Protein AF-W6RW31-F1 (afdb_monomer)

Secondary structure (DSSP, 8-state):
--HHHHHHHHHHHHHHTT--HHHHHHHEEPPPHHHHHHHHTHHHHHHTT-SS--HHHHHGGGG----HHHHHHHHH-EE-SPPP-GGGEEEPPHHHHHHHHHHSTTHHHHGGGTEEEEEEETT--EEEEEEEEEETTEEEEEEE-GGGEEEETTTTEEEE--GGGT--SEE--HHHHHHTSPEEESSHHHHHHHHHTTTT-

Sequence (201 aa):
MDYIYAISKFKKMLKDKGLAEVEIEMALKRAKDIDIITLENLYESMAEMSIVYSEEELENIKKYSIPDEIIEFYKQYEPNDLPYLSGYIDLLSIKEIRYVNTTISPSAYLLRYGLLTIAMTGEGDVIMMDLNNINDGQPRILFGSCSWFNFNEMVREVSVSAFSLGLSNSYLSDNIINNKLPVMEESFYDFIIGLSEEKYQ

Organism: NCBI:txid1216932

Mean predicted aligned error: 4.39 Å

Structure (mmCIF, N/CA/C/O backbone):
data_AF-W6RW31-F1
#
_entry.id   AF-W6RW31-F1
#
loop_
_atom_site.group_PDB
_atom_site.id
_atom_site.type_symbol
_atom_site.label_atom_id
_atom_site.label_alt_id
_atom_site.label_comp_id
_atom_site.label_asym_id
_atom_site.label_entity_id
_atom_site.label_seq_id
_atom_site.pdbx_PDB_ins_code
_atom_site.Cartn_x
_atom_site.Cartn_y
_atom_site.Cartn_z
_atom_site.occupancy
_atom_site.B_iso_or_equiv
_atom_site.auth_seq_id
_atom_site.auth_comp_id
_atom_site.auth_asym_id
_atom_site.auth_atom_id
_atom_site.pdbx_PDB_model_num
ATOM 1 N N . MET A 1 1 ? -18.268 4.370 -2.762 1.00 59.94 1 MET A N 1
ATOM 2 C CA . MET A 1 1 ? -18.496 4.134 -1.316 1.00 59.94 1 MET A CA 1
ATOM 3 C C . MET A 1 1 ? -17.490 4.995 -0.570 1.00 59.94 1 MET A C 1
ATOM 5 O O . MET A 1 1 ? -16.395 5.123 -1.089 1.00 59.94 1 MET A O 1
ATOM 9 N N . ASP A 1 2 ? -17.856 5.645 0.537 1.00 73.88 2 ASP A N 1
ATOM 10 C CA . ASP A 1 2 ? -16.992 6.649 1.189 1.00 73.88 2 ASP A CA 1
ATOM 11 C C . ASP A 1 2 ? -16.235 6.058 2.398 1.00 73.88 2 ASP A C 1
ATOM 13 O O . ASP A 1 2 ? -16.791 5.234 3.137 1.00 73.88 2 ASP A O 1
ATOM 17 N N . TYR A 1 3 ? -14.986 6.483 2.619 1.00 78.88 3 TYR A N 1
ATOM 18 C CA . TYR A 1 3 ? -14.080 5.995 3.666 1.00 78.88 3 TYR A CA 1
ATOM 19 C C . TYR A 1 3 ? -14.669 6.115 5.075 1.00 78.88 3 TYR A C 1
ATOM 21 O O . TYR A 1 3 ? -14.357 5.310 5.954 1.00 78.88 3 TYR A O 1
ATOM 29 N N . ILE A 1 4 ? -15.561 7.087 5.292 1.00 85.81 4 ILE A N 1
ATOM 30 C CA . ILE A 1 4 ? -16.246 7.310 6.571 1.00 85.81 4 ILE A CA 1
ATOM 31 C C . ILE A 1 4 ? -16.986 6.042 7.018 1.00 85.81 4 ILE A C 1
ATOM 33 O O . ILE A 1 4 ? -16.952 5.673 8.195 1.00 85.81 4 ILE A O 1
ATOM 37 N N . TYR A 1 5 ? -17.632 5.343 6.080 1.00 87.38 5 TYR A N 1
ATOM 38 C CA . TYR A 1 5 ? -18.345 4.104 6.376 1.00 87.38 5 TYR A CA 1
ATOM 39 C C . TYR A 1 5 ? -17.385 2.964 6.730 1.00 87.38 5 TYR A C 1
ATOM 41 O O . TYR A 1 5 ? -17.589 2.283 7.739 1.00 87.38 5 TYR A O 1
ATOM 49 N N . ALA A 1 6 ? -16.327 2.788 5.931 1.00 84.19 6 ALA A N 1
ATOM 50 C CA . ALA A 1 6 ? -15.316 1.755 6.146 1.00 84.19 6 ALA A CA 1
ATOM 51 C C . ALA A 1 6 ? -14.665 1.900 7.530 1.00 84.19 6 ALA A C 1
ATOM 53 O O . ALA A 1 6 ? -14.614 0.950 8.311 1.00 84.19 6 ALA A O 1
ATOM 54 N N . ILE A 1 7 ? -14.288 3.125 7.895 1.00 88.31 7 ILE A N 1
ATOM 55 C CA . ILE A 1 7 ? -13.706 3.430 9.201 1.00 88.31 7 ILE A CA 1
ATOM 56 C C . ILE A 1 7 ? -14.692 3.235 10.347 1.00 88.31 7 ILE A C 1
ATOM 58 O O . ILE A 1 7 ? -14.310 2.724 11.399 1.00 88.31 7 ILE A O 1
ATOM 62 N N . SER A 1 8 ? -15.958 3.625 10.181 1.00 90.38 8 SER A N 1
ATOM 63 C CA . SER A 1 8 ? -16.969 3.412 11.221 1.00 90.38 8 SER A CA 1
ATOM 64 C C . SER A 1 8 ? -17.104 1.928 11.574 1.00 90.38 8 SER A C 1
ATOM 66 O O . SER A 1 8 ? -17.137 1.583 12.760 1.00 90.38 8 SER A O 1
ATOM 68 N N . LYS A 1 9 ? -17.110 1.043 10.568 1.00 89.50 9 LYS A N 1
ATOM 69 C CA . LYS A 1 9 ? -17.068 -0.408 10.791 1.00 89.50 9 LYS A CA 1
ATOM 70 C C . LYS A 1 9 ? -15.768 -0.850 11.448 1.00 89.50 9 LYS A C 1
ATOM 72 O O . LYS A 1 9 ? -15.809 -1.621 12.402 1.00 89.50 9 LYS A O 1
ATOM 77 N N . PHE A 1 10 ? -14.638 -0.337 10.976 1.00 87.88 10 PHE A N 1
ATOM 78 C CA . PHE A 1 10 ? -13.323 -0.709 11.480 1.00 87.88 10 PHE A CA 1
ATOM 79 C C . PHE A 1 10 ? -13.154 -0.374 12.972 1.00 87.88 10 PHE A C 1
ATOM 81 O O . PHE A 1 10 ? -12.807 -1.245 13.768 1.00 87.88 10 PHE A O 1
ATOM 88 N N . LYS A 1 11 ? -13.534 0.840 13.395 1.00 92.00 11 LYS A N 1
ATOM 89 C CA . LYS A 1 11 ? -13.559 1.240 14.814 1.00 92.00 11 LYS A CA 1
ATOM 90 C C . LYS A 1 11 ? -14.490 0.363 15.649 1.00 92.00 11 LYS A C 1
ATOM 92 O O . LYS A 1 11 ? -14.133 -0.034 16.756 1.00 92.00 11 LYS A O 1
ATOM 97 N N . LYS A 1 12 ? -15.674 0.032 15.121 1.00 92.00 12 LYS A N 1
ATOM 98 C CA . LYS A 1 12 ? -16.609 -0.871 15.801 1.00 92.00 12 LYS A CA 1
ATOM 99 C C . LYS A 1 12 ? -15.995 -2.259 16.009 1.00 92.00 12 LYS A C 1
ATOM 101 O O . LYS A 1 12 ? -16.064 -2.771 17.118 1.00 92.00 12 LYS A O 1
ATOM 106 N N . MET A 1 13 ? -15.354 -2.827 14.989 1.00 92.31 13 MET A N 1
ATOM 107 C CA . MET A 1 13 ? -14.679 -4.123 15.095 1.00 92.31 13 MET A CA 1
ATOM 108 C C . MET A 1 13 ? -13.571 -4.099 16.161 1.00 92.31 13 MET A C 1
ATOM 110 O O . MET A 1 1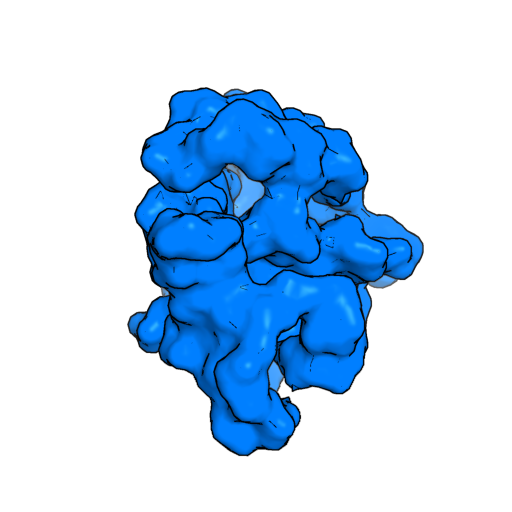3 ? -13.502 -5.011 16.981 1.00 92.31 13 MET A O 1
ATOM 114 N N . LEU A 1 14 ? -12.742 -3.050 16.221 1.00 92.12 14 LEU A N 1
ATOM 115 C CA . LEU A 1 14 ? -11.701 -2.935 17.255 1.00 92.12 14 LEU A CA 1
ATOM 116 C C . LEU A 1 14 ? -12.302 -2.891 18.668 1.00 92.12 14 LEU A C 1
ATOM 118 O O . LEU A 1 14 ? -11.802 -3.542 19.585 1.00 92.12 14 LEU A O 1
ATOM 122 N N . LYS A 1 15 ? -13.418 -2.176 18.829 1.00 93.31 15 LYS A N 1
ATOM 123 C CA . LYS A 1 15 ? -14.162 -2.120 20.090 1.00 93.31 15 LYS A CA 1
ATOM 124 C C . LYS A 1 15 ? -14.749 -3.476 20.478 1.00 93.31 15 LYS A C 1
ATOM 126 O O . LYS A 1 15 ? -14.653 -3.868 21.638 1.00 93.31 15 LYS A O 1
ATOM 131 N N . ASP A 1 16 ? -15.310 -4.205 19.517 1.00 91.94 16 ASP A N 1
ATOM 132 C CA . ASP A 1 16 ? -15.855 -5.551 19.727 1.00 91.94 16 ASP A CA 1
ATOM 133 C C . ASP A 1 16 ? -14.743 -6.560 20.100 1.00 91.94 16 ASP A C 1
ATOM 135 O O . ASP A 1 16 ? -14.996 -7.514 20.836 1.00 91.94 16 ASP A O 1
ATOM 139 N N . LYS A 1 17 ? -13.490 -6.303 19.686 1.00 88.56 17 LYS A N 1
ATOM 140 C CA . LYS A 1 17 ? -12.278 -7.032 20.116 1.00 88.56 17 LYS A CA 1
ATOM 141 C C . LYS A 1 17 ? -11.747 -6.630 21.497 1.00 88.56 17 LYS A C 1
ATOM 143 O O . LYS A 1 17 ? -10.785 -7.227 21.975 1.00 88.56 17 LYS A O 1
ATOM 148 N N . GLY A 1 18 ? -12.377 -5.659 22.156 1.00 91.75 18 GLY A N 1
ATOM 149 C CA . GLY A 1 18 ? -12.059 -5.259 23.525 1.00 91.75 18 GLY A CA 1
ATOM 150 C C . GLY A 1 18 ? -11.086 -4.089 23.658 1.00 91.75 18 GLY A C 1
ATOM 151 O O . GLY A 1 18 ? -10.686 -3.801 24.784 1.00 91.75 18 GLY A O 1
ATOM 152 N N . LEU A 1 19 ? -10.730 -3.400 22.566 1.00 92.81 19 LEU A N 1
ATOM 153 C CA . LEU A 1 19 ? -9.952 -2.162 22.662 1.00 92.81 19 LEU A CA 1
ATOM 154 C C . LEU A 1 19 ? -10.822 -1.041 23.245 1.00 92.81 19 LEU A C 1
ATOM 156 O O . LEU A 1 19 ? -11.984 -0.854 22.864 1.00 92.81 19 LEU A O 1
ATOM 160 N N . ALA A 1 20 ? -10.250 -0.267 24.161 1.00 93.88 20 ALA A N 1
ATOM 161 C CA . ALA A 1 20 ? -10.865 0.942 24.679 1.00 93.88 20 ALA A CA 1
ATOM 162 C C . ALA A 1 20 ? -10.893 2.043 23.607 1.00 93.88 20 ALA A C 1
ATOM 164 O O . ALA A 1 20 ? -10.032 2.108 22.734 1.00 93.88 20 ALA A O 1
ATOM 165 N N . GLU A 1 21 ? -11.849 2.970 23.709 1.00 92.81 21 GLU A N 1
ATOM 166 C CA . GLU A 1 21 ? -11.995 4.075 22.746 1.00 92.81 21 GLU A CA 1
ATOM 167 C C . GLU A 1 21 ? -10.692 4.875 22.577 1.00 92.81 21 GLU A C 1
ATOM 169 O O . GLU A 1 21 ? -10.297 5.181 21.458 1.00 92.81 21 GLU A O 1
ATOM 174 N N . VAL A 1 22 ? -9.973 5.131 23.678 1.00 92.31 22 VAL A N 1
ATOM 175 C CA . VAL A 1 22 ? -8.686 5.843 23.646 1.00 92.31 22 VAL A CA 1
ATOM 176 C C . VAL A 1 22 ? -7.604 5.071 22.886 1.00 92.31 22 VAL A C 1
ATOM 178 O O . VAL A 1 22 ? -6.803 5.676 22.184 1.00 92.31 22 VAL A O 1
ATOM 181 N N . GLU A 1 23 ? -7.590 3.739 22.977 1.00 93.06 23 GLU A N 1
ATOM 182 C CA . GLU A 1 23 ? -6.640 2.895 22.242 1.00 93.06 23 GLU A CA 1
ATOM 183 C C . GLU A 1 23 ? -6.966 2.915 20.747 1.00 93.06 23 GLU A C 1
ATOM 185 O O . GLU A 1 23 ? -6.067 3.035 19.921 1.00 93.06 23 GLU A O 1
ATOM 190 N N . ILE A 1 24 ? -8.255 2.892 20.394 1.00 92.75 24 ILE A N 1
ATOM 191 C CA . ILE A 1 24 ? -8.727 3.009 19.007 1.00 92.75 24 ILE A CA 1
ATOM 192 C C . ILE A 1 24 ? -8.361 4.376 18.417 1.00 92.75 24 ILE A C 1
ATOM 194 O O . ILE A 1 24 ? -7.896 4.451 17.282 1.00 92.75 24 ILE A O 1
ATOM 198 N N . GLU A 1 25 ? -8.552 5.464 19.166 1.00 90.88 25 GLU A N 1
ATOM 199 C CA . GLU A 1 25 ? -8.169 6.817 18.741 1.00 90.88 25 GLU A CA 1
ATOM 200 C C . GLU A 1 25 ? -6.653 6.973 18.581 1.00 90.88 25 GLU A C 1
ATOM 202 O O . GLU A 1 25 ? -6.198 7.665 17.671 1.00 90.88 25 GLU A O 1
ATOM 207 N N . MET A 1 26 ? -5.864 6.320 19.437 1.00 90.31 26 MET A N 1
ATOM 208 C CA . MET A 1 26 ? -4.406 6.293 19.310 1.00 90.31 26 MET A CA 1
ATOM 209 C C . MET A 1 26 ? -3.944 5.468 18.107 1.00 90.31 26 MET A C 1
ATOM 211 O O . MET A 1 26 ? -2.952 5.842 17.474 1.00 90.31 26 MET A O 1
ATOM 215 N N . ALA A 1 27 ? -4.660 4.386 17.794 1.00 91.38 27 ALA A N 1
ATOM 216 C CA . ALA A 1 27 ? -4.308 3.475 16.716 1.00 91.38 27 ALA A CA 1
ATOM 217 C C . ALA A 1 27 ? -4.784 3.920 15.325 1.00 91.38 27 ALA A C 1
ATOM 219 O O . ALA A 1 27 ? -4.255 3.458 14.318 1.00 91.38 27 ALA A O 1
ATOM 220 N N . LEU A 1 28 ? -5.765 4.826 15.269 1.00 92.88 28 LEU A N 1
ATOM 221 C CA . LEU A 1 28 ? -6.310 5.430 14.050 1.00 92.88 28 LEU A CA 1
ATOM 222 C C . LEU A 1 28 ? -6.362 6.947 14.212 1.00 92.88 28 LEU A C 1
ATOM 224 O O . LEU A 1 28 ? -7.434 7.538 14.401 1.00 92.88 28 LEU A O 1
ATOM 228 N N . LYS A 1 29 ? -5.187 7.570 14.172 1.00 92.88 29 LYS A N 1
ATOM 229 C CA . LYS A 1 29 ? -5.028 9.006 14.415 1.00 92.88 29 LYS A CA 1
ATOM 230 C C . LYS A 1 29 ? -4.877 9.776 13.110 1.00 92.88 29 LYS A C 1
ATOM 232 O O . LYS A 1 29 ? -4.563 9.225 12.062 1.00 92.88 29 LYS A O 1
ATOM 237 N N . ARG A 1 30 ? -5.045 11.091 13.196 1.00 94.50 30 ARG A N 1
ATOM 238 C CA . ARG A 1 30 ? -4.716 11.989 12.090 1.00 94.50 30 ARG A CA 1
ATOM 239 C C . ARG A 1 30 ? -3.216 11.914 11.786 1.00 94.50 30 ARG A C 1
ATOM 241 O O . ARG A 1 30 ? -2.408 12.031 12.715 1.00 94.50 30 ARG A O 1
ATOM 248 N N . ALA A 1 31 ? -2.862 11.794 10.510 1.00 95.62 31 ALA A N 1
ATOM 249 C CA . ALA A 1 31 ? -1.470 11.815 10.088 1.00 95.62 31 ALA A CA 1
ATOM 250 C C . ALA A 1 31 ? -0.806 13.166 10.347 1.00 95.62 31 ALA A C 1
ATOM 252 O O . ALA A 1 31 ? -1.452 14.220 10.384 1.00 95.62 31 ALA A O 1
ATOM 253 N N . LYS A 1 32 ? 0.520 13.143 10.487 1.00 95.19 32 LYS A N 1
ATOM 254 C CA . LYS A 1 32 ? 1.315 14.374 10.476 1.00 95.19 32 LYS A CA 1
ATOM 255 C C . LYS A 1 32 ? 1.455 14.861 9.039 1.00 95.19 32 LYS A C 1
ATOM 257 O O . LYS A 1 32 ? 1.752 14.071 8.151 1.00 95.19 32 LYS A O 1
ATOM 262 N N . ASP A 1 33 ? 1.356 16.172 8.834 1.00 93.25 33 ASP A N 1
ATOM 263 C CA . ASP A 1 33 ? 1.475 16.773 7.498 1.00 93.25 33 ASP A CA 1
ATOM 264 C C . ASP A 1 33 ? 2.796 16.388 6.800 1.00 93.25 33 ASP A C 1
ATOM 266 O O . ASP A 1 33 ? 2.818 16.131 5.602 1.00 93.25 33 ASP A O 1
ATOM 270 N N . ILE A 1 34 ? 3.892 16.269 7.563 1.00 91.50 34 ILE A N 1
ATOM 271 C CA . ILE A 1 34 ? 5.194 15.834 7.034 1.00 91.50 34 ILE A CA 1
ATOM 272 C C . ILE A 1 34 ? 5.190 14.385 6.535 1.00 91.50 34 ILE A C 1
ATOM 274 O O . ILE A 1 34 ? 5.897 14.067 5.586 1.00 91.50 34 ILE A O 1
ATOM 278 N N . ASP A 1 35 ? 4.403 13.511 7.164 1.00 93.69 35 ASP A N 1
ATOM 279 C CA . ASP A 1 35 ? 4.318 12.108 6.769 1.00 93.69 35 ASP A CA 1
ATOM 280 C C . ASP A 1 35 ? 3.472 11.995 5.490 1.00 93.69 35 ASP A C 1
ATOM 282 O O . ASP A 1 35 ? 3.869 11.300 4.559 1.00 93.69 35 ASP A O 1
ATOM 286 N N . ILE A 1 36 ? 2.393 12.780 5.377 1.00 96.06 36 ILE A N 1
ATOM 287 C CA . ILE A 1 36 ? 1.506 12.842 4.200 1.00 96.06 36 ILE A CA 1
ATOM 288 C C . ILE A 1 36 ? 2.223 13.211 2.901 1.00 96.06 36 ILE A C 1
ATOM 290 O O . ILE A 1 36 ? 1.874 12.665 1.852 1.00 96.06 36 ILE A O 1
ATOM 294 N N . ILE A 1 37 ? 3.269 14.039 2.964 1.00 93.88 37 ILE A N 1
ATOM 295 C CA . ILE A 1 37 ? 4.116 14.356 1.801 1.00 93.88 37 ILE A CA 1
ATOM 296 C C . ILE A 1 37 ? 4.658 13.079 1.136 1.00 93.88 37 ILE A C 1
ATOM 298 O O . ILE A 1 37 ? 4.827 13.053 -0.080 1.00 93.88 37 ILE A O 1
ATOM 302 N N . THR A 1 38 ? 4.849 11.995 1.898 1.00 92.44 38 THR A N 1
ATOM 303 C CA . THR A 1 38 ? 5.239 10.681 1.359 1.00 92.44 38 THR A CA 1
ATOM 304 C C . THR A 1 38 ? 4.263 10.176 0.302 1.00 92.44 38 THR A C 1
ATOM 306 O O . THR A 1 38 ? 4.680 9.627 -0.716 1.00 92.44 38 THR A O 1
ATOM 309 N N . LEU A 1 39 ? 2.964 10.340 0.553 1.00 93.94 39 LEU A N 1
ATOM 310 C CA . LEU A 1 39 ? 1.906 9.862 -0.330 1.00 93.94 39 LEU A CA 1
ATOM 311 C C . LEU A 1 39 ? 1.619 10.860 -1.459 1.00 93.94 39 LEU A C 1
ATOM 313 O O . LEU A 1 39 ? 1.376 10.445 -2.589 1.00 93.94 39 LEU A O 1
ATOM 317 N N . GLU A 1 40 ? 1.689 12.163 -1.165 1.00 94.81 40 GLU A N 1
ATOM 318 C CA . GLU A 1 40 ? 1.489 13.241 -2.147 1.00 94.81 40 GLU A CA 1
ATOM 319 C C . GLU A 1 40 ? 2.647 13.334 -3.155 1.00 94.81 40 GLU A C 1
ATOM 321 O O . GLU A 1 40 ? 2.432 13.658 -4.322 1.00 94.81 40 GLU A O 1
ATOM 326 N N . ASN A 1 41 ? 3.874 13.018 -2.730 1.00 92.31 41 ASN A N 1
ATOM 327 C CA . ASN A 1 41 ? 5.069 13.039 -3.566 1.00 92.31 41 ASN A CA 1
ATOM 328 C C . ASN A 1 41 ? 5.835 11.715 -3.483 1.00 92.31 41 ASN A C 1
ATOM 330 O O . ASN A 1 41 ? 6.939 11.619 -2.933 1.00 92.31 41 ASN A O 1
ATOM 334 N N . LEU A 1 42 ? 5.209 10.683 -4.050 1.00 89.62 42 LEU A N 1
ATOM 335 C CA . LEU A 1 42 ? 5.703 9.310 -4.039 1.00 89.62 42 LEU A CA 1
ATOM 336 C C . LEU A 1 42 ? 7.119 9.198 -4.621 1.00 89.62 42 LEU A C 1
ATOM 338 O O . LEU A 1 42 ? 7.976 8.561 -4.020 1.00 89.62 42 LEU A O 1
ATOM 342 N N . TYR A 1 43 ? 7.395 9.841 -5.760 1.00 90.19 43 TYR A N 1
ATOM 343 C CA . TYR A 1 43 ? 8.721 9.786 -6.382 1.00 90.19 43 TYR A CA 1
ATOM 344 C C . TYR A 1 43 ? 9.811 10.369 -5.474 1.00 90.19 43 TYR A C 1
ATOM 346 O O . TYR A 1 43 ? 10.777 9.668 -5.175 1.00 90.19 43 TYR A O 1
ATOM 354 N N . GLU A 1 44 ? 9.673 11.620 -5.020 1.00 87.56 44 GLU A N 1
ATOM 355 C CA . GLU A 1 44 ? 10.728 12.273 -4.230 1.00 87.56 44 GLU A CA 1
ATOM 356 C C . GLU A 1 44 ? 10.965 11.539 -2.910 1.00 87.56 44 GLU A C 1
ATOM 358 O O . GLU A 1 44 ? 12.108 11.279 -2.529 1.00 87.56 44 GLU A O 1
ATOM 363 N N . SER A 1 45 ? 9.883 11.125 -2.254 1.00 86.25 45 SER A N 1
ATOM 364 C CA . SER A 1 45 ? 9.938 10.475 -0.944 1.00 86.25 45 SER A CA 1
ATOM 365 C C . SER A 1 45 ? 10.614 9.105 -0.986 1.00 86.25 45 SER A C 1
ATOM 367 O O . SER A 1 45 ? 11.272 8.707 -0.016 1.00 86.25 45 SER A O 1
ATOM 369 N N . MET A 1 46 ? 10.471 8.397 -2.110 1.00 82.94 46 MET A N 1
ATOM 370 C CA . MET A 1 46 ? 11.071 7.083 -2.340 1.00 82.94 46 MET A CA 1
ATOM 371 C C . MET A 1 46 ? 12.501 7.206 -2.880 1.00 82.94 46 MET A C 1
ATOM 373 O O . MET A 1 46 ? 13.369 6.435 -2.473 1.00 82.94 46 MET A O 1
ATOM 377 N N . ALA A 1 47 ? 12.777 8.198 -3.732 1.00 81.38 47 ALA A N 1
ATOM 378 C CA . ALA A 1 47 ? 14.117 8.488 -4.241 1.00 81.38 47 ALA A CA 1
ATOM 379 C C . ALA A 1 47 ? 15.089 8.907 -3.127 1.00 81.38 47 ALA A C 1
ATOM 381 O O . ALA A 1 47 ? 16.241 8.485 -3.140 1.00 81.38 47 ALA A O 1
ATOM 382 N N . GLU A 1 48 ? 14.631 9.676 -2.132 1.00 78.62 48 GLU A N 1
ATOM 383 C CA . GLU A 1 48 ? 15.469 10.122 -1.007 1.00 78.62 48 GLU A CA 1
ATOM 384 C C . GLU A 1 48 ? 16.026 8.952 -0.172 1.00 78.62 48 GLU A C 1
ATOM 386 O O . GLU A 1 48 ? 17.115 9.052 0.391 1.00 78.62 48 GLU A O 1
ATOM 391 N N . MET A 1 49 ? 15.290 7.840 -0.081 1.00 71.94 49 MET A N 1
ATOM 392 C CA . MET A 1 49 ? 15.628 6.716 0.803 1.00 71.94 49 MET A CA 1
ATOM 393 C C . MET A 1 49 ? 15.987 5.421 0.081 1.00 71.94 49 MET A C 1
ATOM 395 O O . MET A 1 49 ? 16.438 4.476 0.733 1.00 71.94 49 MET A O 1
ATOM 399 N N . SER A 1 50 ? 15.794 5.337 -1.235 1.00 67.12 50 SER A N 1
ATOM 400 C CA . SER A 1 50 ? 16.114 4.108 -1.949 1.00 67.12 50 SER A CA 1
ATOM 401 C C . SER A 1 50 ? 17.622 3.938 -2.083 1.00 67.12 50 SER A C 1
ATOM 403 O O . SER A 1 50 ? 18.294 4.645 -2.828 1.00 67.12 50 SER A O 1
ATOM 405 N N . ILE A 1 51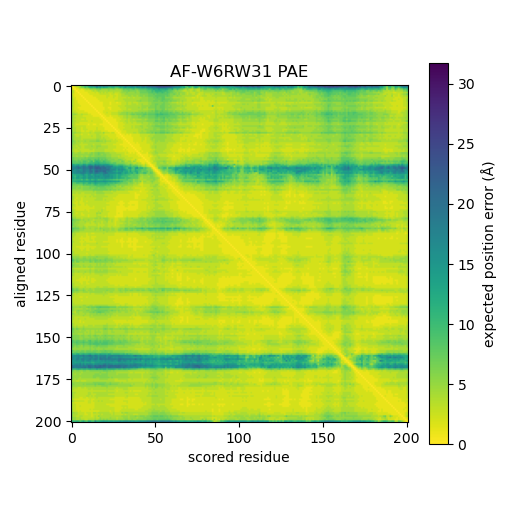 ? 18.145 2.927 -1.394 1.00 66.88 51 ILE A N 1
ATOM 406 C CA . ILE A 1 51 ? 19.489 2.381 -1.630 1.00 66.88 51 ILE A CA 1
ATOM 407 C C . ILE A 1 51 ? 19.500 1.356 -2.777 1.00 66.88 51 ILE A C 1
ATOM 409 O O . ILE A 1 51 ? 20.534 0.761 -3.075 1.00 66.88 51 ILE A O 1
ATOM 413 N N . VAL A 1 52 ? 18.332 1.098 -3.370 1.00 70.75 52 VAL A N 1
ATOM 414 C CA . VAL A 1 52 ? 18.054 -0.084 -4.188 1.00 70.75 52 VAL A CA 1
ATOM 415 C C . VAL A 1 52 ? 17.990 0.259 -5.678 1.00 70.75 52 VAL A C 1
ATOM 417 O O . VAL A 1 52 ? 18.482 -0.504 -6.515 1.00 70.75 52 VAL A O 1
ATOM 420 N N . TYR A 1 53 ? 17.417 1.414 -6.014 1.00 71.69 53 TYR A N 1
ATOM 421 C CA . TYR A 1 53 ? 17.153 1.810 -7.394 1.00 71.69 53 TYR A CA 1
ATOM 422 C C . TYR A 1 53 ? 18.319 2.578 -8.033 1.00 71.69 53 TYR A C 1
ATOM 424 O O . TYR A 1 53 ? 19.018 3.347 -7.375 1.00 71.69 53 TYR A O 1
ATOM 432 N N . SER A 1 54 ? 18.507 2.401 -9.342 1.00 74.69 54 SER A N 1
ATOM 433 C CA . SER A 1 54 ? 19.234 3.371 -10.168 1.00 74.69 54 SER A CA 1
ATOM 434 C C . SER A 1 54 ? 18.354 4.597 -10.453 1.00 74.69 54 SER A C 1
ATOM 436 O O . SER A 1 54 ? 17.131 4.526 -10.333 1.00 74.69 54 SER A O 1
ATOM 438 N N . GLU A 1 55 ? 18.949 5.717 -10.880 1.00 74.38 55 GLU A N 1
ATOM 439 C CA . GLU A 1 55 ? 18.178 6.908 -11.286 1.00 74.38 55 GLU A CA 1
ATOM 440 C C . GLU A 1 55 ? 17.136 6.578 -12.371 1.00 74.38 55 GLU A C 1
ATOM 442 O O . GLU A 1 55 ? 15.983 6.979 -12.264 1.00 74.38 55 GLU A O 1
ATOM 447 N N . GLU A 1 56 ? 17.505 5.771 -13.370 1.00 75.62 56 GLU A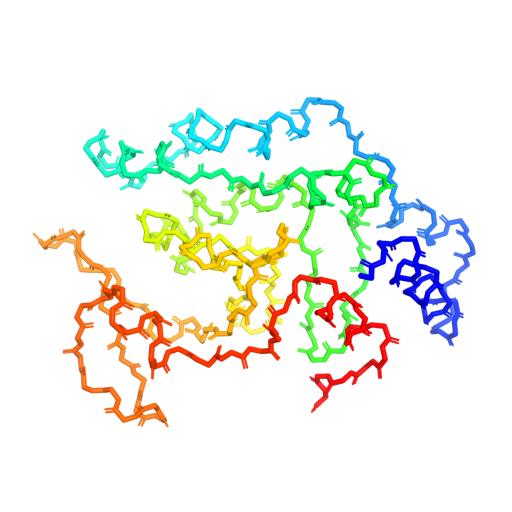 N 1
ATOM 448 C CA . GLU A 1 56 ? 16.598 5.340 -14.444 1.00 75.62 56 GLU A CA 1
ATOM 449 C C . GLU A 1 56 ? 15.415 4.504 -13.923 1.00 75.62 56 GLU A C 1
ATOM 451 O O . GLU A 1 56 ? 14.288 4.634 -14.398 1.00 75.62 56 GLU A O 1
ATOM 456 N N . GLU A 1 57 ? 15.637 3.664 -12.911 1.00 77.25 57 GLU A N 1
ATOM 457 C CA . GLU A 1 57 ? 14.566 2.878 -12.293 1.00 77.25 57 GLU A CA 1
ATOM 458 C C . GLU A 1 57 ? 13.629 3.742 -11.444 1.00 77.25 57 GLU A C 1
ATOM 460 O O . GLU A 1 57 ? 12.427 3.472 -11.407 1.00 77.25 57 GLU A O 1
ATOM 465 N N . LEU A 1 58 ? 14.157 4.792 -10.805 1.00 76.56 58 LEU A N 1
ATOM 466 C CA . LEU A 1 58 ? 13.368 5.775 -10.062 1.00 76.56 58 LEU A CA 1
ATOM 467 C C . LEU A 1 58 ? 12.479 6.611 -10.989 1.00 76.56 58 LEU A C 1
ATOM 469 O O . LEU A 1 58 ? 11.351 6.927 -10.617 1.00 76.56 58 LEU A O 1
ATOM 473 N N . GLU A 1 59 ? 12.931 6.940 -12.203 1.00 83.50 59 GLU A N 1
ATOM 474 C CA . GLU A 1 59 ? 12.127 7.695 -13.179 1.00 83.50 59 GLU A CA 1
ATOM 475 C C . GLU A 1 59 ? 10.794 7.000 -13.494 1.00 83.50 59 GLU A C 1
ATOM 477 O O . GLU A 1 59 ? 9.766 7.665 -13.637 1.00 83.50 59 GLU A O 1
ATOM 482 N N . ASN A 1 60 ? 10.765 5.662 -13.505 1.00 83.00 60 ASN A N 1
ATOM 483 C CA . ASN A 1 60 ? 9.529 4.902 -13.704 1.00 83.00 60 ASN A CA 1
ATOM 484 C C . ASN A 1 60 ? 8.489 5.134 -12.602 1.00 83.00 60 ASN A C 1
ATOM 486 O O . ASN A 1 60 ? 7.310 4.893 -12.845 1.00 83.00 60 ASN A O 1
ATOM 490 N N . ILE A 1 61 ? 8.890 5.603 -11.418 1.00 87.50 61 ILE A N 1
ATOM 491 C CA . ILE A 1 61 ? 7.976 5.887 -10.306 1.00 87.50 61 ILE A CA 1
ATOM 492 C C . ILE A 1 61 ? 7.200 7.187 -10.555 1.00 87.50 61 ILE A C 1
ATOM 494 O O . ILE A 1 61 ? 6.050 7.291 -10.139 1.00 87.50 61 ILE A O 1
ATOM 498 N N . LYS A 1 62 ? 7.767 8.153 -11.297 1.00 90.44 62 LYS A N 1
ATOM 499 C CA . LYS A 1 62 ? 7.138 9.468 -11.549 1.00 90.44 62 LYS A CA 1
ATOM 500 C C . LYS A 1 62 ? 5.783 9.394 -12.245 1.00 90.44 62 LYS A C 1
ATOM 502 O O . LYS A 1 62 ? 5.019 10.351 -12.185 1.00 90.44 62 LYS A O 1
ATOM 507 N N . LYS A 1 63 ? 5.500 8.293 -12.944 1.00 90.75 63 LYS A N 1
ATOM 508 C CA . LYS A 1 63 ? 4.223 8.096 -13.642 1.00 90.75 63 LYS A CA 1
ATOM 509 C C . LYS A 1 63 ? 3.093 7.639 -12.715 1.00 90.75 63 LYS A C 1
ATOM 511 O O . LYS A 1 63 ? 1.950 7.612 -13.158 1.00 90.75 63 LYS A O 1
ATOM 516 N N . TYR A 1 64 ? 3.400 7.261 -11.474 1.00 93.50 64 TYR A N 1
ATOM 517 C CA . TYR A 1 64 ? 2.406 6.814 -10.507 1.00 93.50 64 TYR A CA 1
ATOM 518 C C . TYR A 1 64 ? 2.099 7.914 -9.497 1.00 93.50 64 TYR A C 1
ATOM 520 O O . TYR A 1 64 ? 2.992 8.575 -8.969 1.00 93.50 64 TYR A O 1
ATOM 528 N N . SER A 1 65 ? 0.818 8.050 -9.185 1.00 94.31 65 SER A N 1
ATOM 529 C CA . SER A 1 65 ? 0.307 8.904 -8.122 1.00 94.31 65 SER A CA 1
ATOM 530 C C . SER A 1 65 ? -0.681 8.109 -7.283 1.00 94.31 65 SER A C 1
ATOM 532 O O . SER A 1 65 ? -1.412 7.266 -7.808 1.00 94.31 65 SER A O 1
ATOM 534 N N . ILE A 1 66 ? -0.715 8.382 -5.984 1.00 96.31 66 ILE A N 1
ATOM 535 C CA . ILE A 1 66 ? -1.725 7.806 -5.100 1.00 96.31 66 ILE A CA 1
ATOM 536 C C . ILE A 1 66 ? -3.016 8.623 -5.265 1.00 96.31 66 ILE A C 1
ATOM 538 O O . ILE A 1 66 ? -2.934 9.850 -5.257 1.00 96.31 66 ILE A O 1
ATOM 542 N N . PRO A 1 67 ? -4.189 7.987 -5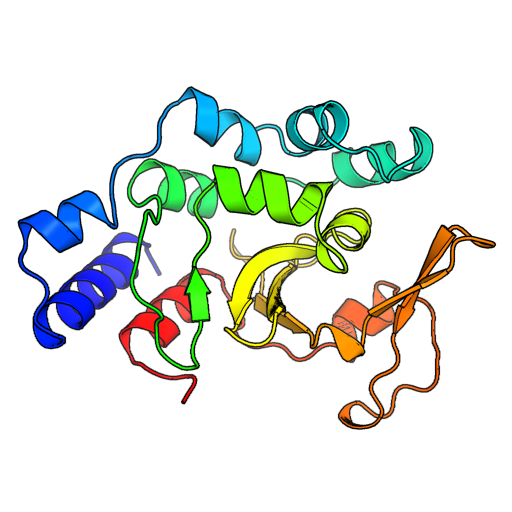.430 1.00 95.75 67 PRO A N 1
ATOM 543 C CA . PRO A 1 67 ? -5.464 8.700 -5.497 1.00 95.75 67 PRO A CA 1
ATOM 544 C C . PRO A 1 67 ? -5.747 9.564 -4.261 1.00 95.75 67 PRO A C 1
ATOM 546 O O . PRO A 1 67 ? -5.479 9.142 -3.130 1.00 95.75 67 PRO A O 1
ATOM 549 N N . ASP A 1 68 ? -6.342 10.740 -4.476 1.00 94.94 68 ASP A N 1
ATOM 550 C CA . ASP A 1 68 ? -6.661 11.716 -3.425 1.00 94.94 68 ASP A CA 1
ATOM 551 C C . ASP A 1 68 ? -7.522 11.098 -2.316 1.00 94.94 68 ASP A C 1
ATOM 553 O O . ASP A 1 68 ? -7.316 11.363 -1.135 1.00 94.94 68 ASP A O 1
ATOM 557 N N . GLU A 1 69 ? -8.444 10.205 -2.672 1.00 92.62 69 GLU A N 1
ATOM 558 C CA . GLU A 1 69 ? -9.331 9.503 -1.745 1.00 92.62 69 GLU A CA 1
ATOM 559 C C . GLU A 1 69 ? -8.572 8.614 -0.744 1.00 92.62 69 GLU A C 1
ATOM 561 O O . GLU A 1 69 ? -8.999 8.437 0.402 1.00 92.62 69 GLU A O 1
ATOM 566 N N . ILE A 1 70 ? -7.430 8.058 -1.156 1.00 95.00 70 ILE A N 1
ATOM 567 C CA . ILE A 1 70 ? -6.553 7.264 -0.286 1.00 95.00 70 ILE A CA 1
ATOM 568 C C . ILE A 1 70 ? -5.680 8.189 0.560 1.00 95.00 70 ILE A C 1
ATOM 570 O O . ILE A 1 70 ? -5.469 7.928 1.745 1.00 95.00 70 ILE A O 1
ATOM 574 N N . ILE A 1 71 ? -5.209 9.300 -0.011 1.00 96.00 71 ILE A N 1
ATOM 575 C CA . ILE A 1 71 ? -4.470 10.317 0.743 1.00 96.00 71 ILE A CA 1
ATOM 576 C C . ILE A 1 71 ? -5.356 10.877 1.864 1.00 96.00 71 ILE A C 1
ATOM 578 O O . ILE A 1 71 ? -4.917 10.947 3.009 1.00 96.00 71 ILE A O 1
ATOM 582 N N . GLU A 1 72 ? -6.617 11.210 1.583 1.00 94.25 72 GLU A N 1
ATOM 583 C CA . GLU A 1 72 ? -7.578 11.682 2.588 1.00 94.25 72 GLU A CA 1
ATOM 584 C C . GLU A 1 72 ? -7.894 10.618 3.645 1.00 94.25 72 GLU A C 1
ATOM 586 O O . GLU A 1 72 ? -8.005 10.949 4.830 1.00 94.25 72 GLU A O 1
ATOM 591 N N . PHE A 1 73 ? -7.951 9.337 3.264 1.00 94.44 73 PHE A N 1
ATOM 592 C CA . PHE A 1 73 ? -8.040 8.245 4.235 1.00 94.44 73 PHE A CA 1
ATOM 593 C C . PHE A 1 73 ? -6.870 8.296 5.226 1.00 94.44 73 PHE A C 1
ATOM 595 O O . PHE A 1 73 ? -7.100 8.384 6.432 1.00 94.44 73 PHE A O 1
ATOM 602 N N . TYR A 1 74 ? -5.627 8.306 4.736 1.00 95.94 74 TYR A N 1
ATOM 603 C CA . TYR A 1 74 ? -4.441 8.324 5.596 1.00 95.94 74 TYR A CA 1
ATOM 604 C C . TYR A 1 74 ? -4.302 9.637 6.375 1.00 95.94 74 TYR A C 1
ATOM 606 O O . TYR A 1 74 ? -3.877 9.611 7.527 1.00 95.94 74 TYR A O 1
ATOM 614 N N . LYS A 1 75 ? -4.731 10.779 5.818 1.00 95.94 75 LYS A N 1
ATOM 615 C CA . LYS A 1 75 ? -4.781 12.064 6.541 1.00 95.94 75 LYS A CA 1
ATOM 616 C C . LYS A 1 75 ? -5.591 11.948 7.820 1.00 95.94 75 LYS A C 1
ATOM 618 O O . LYS A 1 75 ? -5.170 12.484 8.841 1.00 95.94 75 LYS A O 1
ATOM 623 N N . GLN A 1 76 ? -6.737 11.276 7.775 1.00 93.44 76 GLN A N 1
ATOM 624 C CA . GLN A 1 76 ? -7.668 11.209 8.902 1.00 93.44 76 GLN A CA 1
ATOM 625 C C . GLN A 1 76 ? -7.470 9.970 9.787 1.00 93.44 76 GLN A C 1
ATOM 627 O O . GLN A 1 76 ? -7.759 10.037 10.983 1.00 93.44 76 GLN A O 1
ATOM 632 N N . TYR A 1 77 ? -6.992 8.865 9.213 1.00 93.06 77 TYR A N 1
ATOM 633 C CA . TYR A 1 77 ? -6.979 7.539 9.835 1.00 93.06 77 TYR A CA 1
ATOM 634 C C . TYR A 1 77 ? -5.669 6.800 9.576 1.00 93.06 77 TYR A C 1
ATOM 636 O O . TYR A 1 77 ? -5.669 5.666 9.102 1.00 93.06 77 TYR A O 1
ATOM 644 N N . GLU A 1 78 ? -4.549 7.441 9.898 1.00 95.06 78 GLU A N 1
ATOM 645 C CA . GLU A 1 78 ? -3.244 6.798 9.864 1.00 95.06 78 GLU A CA 1
ATOM 646 C C . GLU A 1 78 ? -3.207 5.641 10.881 1.00 95.06 78 GLU A C 1
ATOM 648 O O . GLU A 1 78 ? -3.372 5.881 12.087 1.00 95.06 78 GLU A O 1
ATOM 653 N N . PRO A 1 79 ? -2.981 4.399 10.411 1.00 94.06 79 PRO A N 1
ATOM 654 C CA . PRO A 1 79 ? -2.703 3.254 11.267 1.00 94.06 79 PRO A CA 1
ATOM 655 C C . PRO A 1 79 ? -1.459 3.517 12.110 1.00 94.06 79 PRO A C 1
ATOM 657 O O . PRO A 1 79 ? -0.449 3.989 11.594 1.00 94.06 79 PRO A O 1
ATOM 660 N N . ASN A 1 80 ? -1.504 3.217 13.403 1.00 91.00 80 ASN A N 1
ATOM 661 C CA . ASN A 1 80 ? -0.332 3.333 14.262 1.00 91.00 80 ASN A CA 1
ATOM 662 C C . ASN A 1 80 ? -0.415 2.336 15.414 1.00 91.00 80 ASN A C 1
ATOM 664 O O . ASN A 1 80 ? -1.276 2.482 16.272 1.00 91.00 80 ASN A O 1
ATOM 668 N N . ASP A 1 81 ? 0.499 1.369 15.474 1.00 84.81 81 ASP A N 1
ATOM 669 C CA . ASP A 1 81 ? 0.496 0.332 16.516 1.00 84.81 81 ASP A CA 1
ATOM 670 C C . ASP A 1 81 ? -0.848 -0.436 16.591 1.00 84.81 81 ASP A C 1
ATOM 672 O O . ASP A 1 81 ? -1.317 -0.800 17.674 1.00 84.81 81 ASP A O 1
ATOM 676 N N . LEU A 1 82 ? -1.507 -0.658 15.443 1.00 88.50 82 LEU A N 1
ATOM 677 C CA . LEU A 1 82 ? -2.712 -1.488 15.386 1.00 88.50 82 LEU A CA 1
ATOM 678 C C . LEU A 1 82 ? -2.355 -2.950 15.697 1.00 88.50 82 LEU A C 1
ATOM 680 O O . LEU A 1 82 ? -1.320 -3.444 15.251 1.00 88.50 82 LEU A O 1
ATOM 684 N N . PRO A 1 83 ? -3.215 -3.687 16.420 1.00 87.56 83 PRO A N 1
ATOM 685 C CA . PRO A 1 83 ? -3.061 -5.130 16.503 1.00 87.56 83 PRO A CA 1
ATOM 686 C C . PRO A 1 83 ? -3.280 -5.764 15.124 1.00 87.56 83 PRO A C 1
ATOM 688 O O . PRO A 1 83 ? -4.055 -5.247 14.314 1.00 8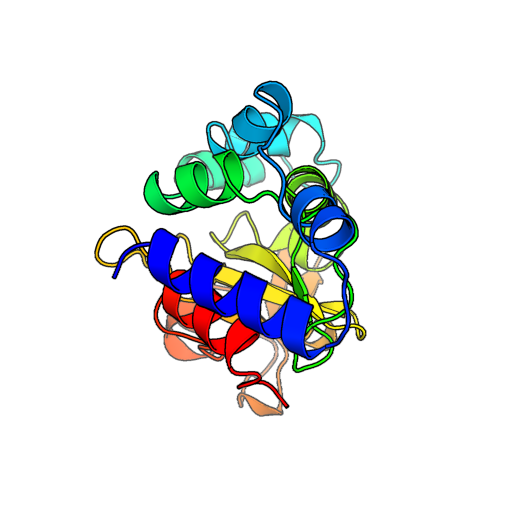7.56 83 PRO A O 1
ATOM 691 N N . TYR A 1 84 ? -2.673 -6.934 14.905 1.00 89.06 84 TYR A N 1
ATOM 692 C CA . TYR A 1 84 ? -2.940 -7.738 13.714 1.00 89.06 84 TYR A CA 1
ATOM 693 C C . TYR A 1 84 ? -4.444 -7.945 13.508 1.00 89.06 84 TYR A C 1
ATOM 695 O O . TYR A 1 84 ? -5.200 -8.291 14.424 1.00 89.06 84 TYR A O 1
ATOM 703 N N . LEU A 1 85 ? -4.861 -7.730 12.269 1.00 90.12 85 LEU A N 1
ATOM 704 C CA . LEU A 1 85 ? -6.237 -7.829 11.819 1.00 90.12 85 LEU A CA 1
ATOM 705 C C . LEU A 1 85 ? -6.517 -9.250 11.314 1.00 90.12 85 LEU A C 1
ATOM 707 O O . LEU A 1 85 ? -5.701 -10.163 11.468 1.00 90.12 85 LEU A O 1
ATOM 711 N N . SER A 1 86 ? -7.700 -9.458 10.732 1.00 85.62 86 SER A N 1
ATOM 712 C CA . SER A 1 86 ? -8.034 -10.742 10.104 1.00 85.62 86 SER A CA 1
ATOM 713 C C . SER A 1 86 ? -6.966 -11.157 9.084 1.00 85.62 86 SER A C 1
ATOM 715 O O . SER A 1 86 ? -6.407 -10.302 8.402 1.00 85.62 86 SER A O 1
ATOM 717 N N . GLY A 1 87 ? -6.644 -12.453 9.041 1.00 84.81 87 GLY A N 1
ATOM 718 C CA . GLY A 1 87 ? -5.564 -12.996 8.210 1.00 84.81 87 GLY A CA 1
ATOM 719 C C . GLY A 1 87 ? -4.147 -12.681 8.699 1.00 84.81 87 GLY A C 1
ATOM 720 O O . GLY A 1 87 ? -3.207 -12.768 7.915 1.00 84.81 87 GLY A O 1
ATOM 721 N N . TYR A 1 88 ? -3.980 -12.278 9.968 1.00 92.94 88 TYR A N 1
ATOM 722 C CA . TYR A 1 88 ? -2.707 -11.766 10.500 1.00 92.94 88 TYR A CA 1
ATOM 723 C C . TYR A 1 88 ? -2.160 -10.590 9.679 1.00 92.94 88 TYR A C 1
ATOM 725 O O . TYR A 1 88 ? -0.951 -10.463 9.486 1.00 92.94 88 TYR A O 1
ATOM 733 N N . ILE A 1 89 ? -3.063 -9.744 9.180 1.00 95.56 89 ILE A N 1
ATOM 734 C CA . ILE A 1 89 ? -2.713 -8.586 8.361 1.00 95.56 89 ILE A CA 1
ATOM 735 C C . ILE A 1 89 ? -2.337 -7.412 9.261 1.00 95.56 89 ILE A C 1
ATOM 737 O O . ILE A 1 89 ? -3.092 -7.033 10.156 1.00 95.56 89 ILE A O 1
ATOM 741 N N . ASP A 1 90 ? -1.182 -6.830 8.983 1.00 95.25 90 ASP A N 1
ATOM 742 C CA . ASP A 1 90 ? -0.689 -5.574 9.525 1.00 95.25 90 ASP A CA 1
ATOM 743 C C . ASP A 1 90 ? -0.905 -4.461 8.495 1.00 95.25 90 ASP A C 1
ATOM 745 O O . ASP A 1 90 ? -0.374 -4.518 7.382 1.00 95.25 90 ASP A O 1
ATOM 749 N N . LEU A 1 91 ? -1.741 -3.481 8.841 1.00 96.06 91 LEU A N 1
ATOM 750 C CA . LEU A 1 91 ? -2.026 -2.331 7.987 1.00 96.06 91 LEU A CA 1
ATOM 751 C C . LEU A 1 91 ? -1.013 -1.230 8.301 1.00 96.06 91 LEU A C 1
ATOM 753 O O . LEU A 1 91 ? -1.011 -0.689 9.405 1.00 96.06 91 LEU A O 1
ATOM 757 N N . LEU A 1 92 ? -0.188 -0.880 7.317 1.00 96.62 92 LEU A N 1
ATOM 758 C CA . LEU A 1 92 ? 0.991 -0.049 7.538 1.00 96.62 92 LEU A CA 1
ATOM 759 C C . LEU A 1 92 ? 0.629 1.428 7.745 1.00 96.62 92 LEU A C 1
ATOM 761 O O . LEU A 1 92 ? -0.205 1.989 7.024 1.00 96.62 92 LEU A O 1
ATOM 765 N N . SER A 1 93 ? 1.332 2.078 8.673 1.00 96.94 93 SER A N 1
ATOM 766 C CA . SER A 1 93 ? 1.426 3.540 8.766 1.00 96.94 93 SER A CA 1
ATOM 767 C C . SER A 1 93 ? 2.139 4.129 7.546 1.00 96.94 93 SER A C 1
ATOM 769 O O . SER A 1 93 ? 2.831 3.428 6.805 1.00 96.94 93 SER A O 1
ATOM 771 N N . ILE A 1 94 ? 2.063 5.447 7.343 1.00 96.88 94 ILE A N 1
ATOM 772 C CA . ILE A 1 94 ? 2.713 6.086 6.186 1.00 96.88 94 ILE A CA 1
ATOM 773 C C . ILE A 1 94 ? 4.235 5.914 6.241 1.00 96.88 94 ILE A C 1
ATOM 775 O O . ILE A 1 94 ? 4.896 5.684 5.225 1.00 96.88 94 ILE A O 1
ATOM 779 N N . LYS A 1 95 ? 4.803 5.984 7.447 1.00 94.44 95 LYS A N 1
ATOM 780 C CA . LYS A 1 95 ? 6.236 5.765 7.665 1.00 94.44 95 LYS A CA 1
ATOM 781 C C . LYS A 1 95 ? 6.657 4.348 7.322 1.00 94.44 95 LYS A C 1
ATOM 783 O O . LYS A 1 95 ? 7.716 4.160 6.728 1.00 94.44 95 LYS A O 1
ATOM 788 N N . GLU A 1 96 ? 5.841 3.369 7.687 1.00 95.50 96 GLU A N 1
ATOM 789 C CA . GLU A 1 96 ? 6.094 1.970 7.362 1.00 95.50 96 GLU A CA 1
ATOM 790 C C . GLU A 1 96 ? 5.921 1.712 5.869 1.00 95.50 96 GLU A C 1
ATOM 792 O O . GLU A 1 96 ? 6.779 1.056 5.289 1.00 95.50 96 GLU A O 1
ATOM 797 N N . ILE A 1 97 ? 4.916 2.304 5.212 1.00 96.12 97 ILE A N 1
ATOM 798 C CA . ILE A 1 97 ? 4.778 2.271 3.746 1.00 96.12 97 ILE A CA 1
ATOM 799 C C . ILE A 1 97 ? 6.061 2.779 3.096 1.00 96.12 97 ILE A C 1
ATOM 801 O O . ILE A 1 97 ? 6.616 2.104 2.228 1.00 96.12 97 ILE A O 1
ATOM 805 N N . ARG A 1 98 ? 6.571 3.936 3.530 1.00 94.00 98 ARG A N 1
ATOM 806 C CA . ARG A 1 98 ? 7.840 4.470 3.026 1.00 94.00 98 ARG A CA 1
ATOM 807 C C . ARG A 1 98 ? 8.974 3.471 3.233 1.00 94.00 98 ARG A C 1
ATOM 809 O O . ARG A 1 98 ? 9.629 3.083 2.276 1.00 94.00 98 ARG A O 1
ATOM 816 N N . TYR A 1 99 ? 9.172 3.025 4.469 1.00 93.50 99 TYR A N 1
ATOM 817 C CA . TYR A 1 99 ? 10.273 2.142 4.840 1.00 93.50 99 TYR A CA 1
ATOM 818 C C . TYR A 1 99 ? 10.254 0.808 4.080 1.00 93.50 99 TYR A C 1
ATOM 820 O O . TYR A 1 99 ? 11.273 0.402 3.513 1.00 93.50 99 TYR A O 1
ATOM 828 N N . VAL A 1 100 ? 9.097 0.145 4.033 1.00 94.06 100 VAL A N 1
ATOM 829 C CA . VAL A 1 100 ? 8.899 -1.150 3.373 1.00 94.06 100 VAL A CA 1
ATOM 830 C C . VAL A 1 100 ? 9.167 -1.032 1.875 1.00 94.06 100 VAL A C 1
ATOM 832 O O . VAL A 1 100 ? 9.932 -1.825 1.329 1.00 94.06 100 VAL A O 1
ATOM 835 N N . ASN A 1 101 ? 8.630 -0.003 1.216 1.00 93.94 101 ASN A N 1
ATOM 836 C CA . ASN A 1 101 ? 8.771 0.169 -0.232 1.00 93.94 101 ASN A CA 1
ATOM 837 C C . ASN A 1 101 ? 10.124 0.763 -0.676 1.00 93.94 101 ASN A C 1
ATOM 839 O O . ASN A 1 101 ? 10.373 0.835 -1.879 1.00 93.94 101 ASN A O 1
ATOM 843 N N . THR A 1 102 ? 11.017 1.145 0.246 1.00 90.88 102 THR A N 1
ATOM 844 C CA . THR A 1 102 ? 12.394 1.573 -0.087 1.00 90.88 102 THR A CA 1
ATOM 845 C C . THR A 1 102 ? 13.476 0.612 0.392 1.00 90.88 102 THR A C 1
ATOM 847 O O . THR A 1 102 ? 14.600 0.682 -0.103 1.00 90.88 102 THR A O 1
ATOM 850 N N . THR A 1 103 ? 13.171 -0.259 1.360 1.00 89.31 103 THR A N 1
ATOM 851 C CA . THR A 1 103 ? 14.201 -1.004 2.112 1.00 89.31 103 THR A CA 1
ATOM 852 C C . THR A 1 103 ? 13.955 -2.509 2.168 1.00 89.31 103 THR A C 1
ATOM 854 O O . THR A 1 103 ? 14.913 -3.277 2.242 1.00 89.31 103 THR A O 1
ATOM 857 N N . ILE A 1 104 ? 12.696 -2.953 2.161 1.00 90.88 104 ILE A N 1
ATOM 858 C CA . ILE A 1 104 ? 12.342 -4.341 2.467 1.00 90.88 104 ILE A CA 1
ATOM 859 C C . ILE A 1 104 ? 12.006 -5.108 1.191 1.00 90.88 104 ILE A C 1
ATOM 861 O O . ILE A 1 104 ? 11.159 -4.701 0.402 1.00 90.88 104 ILE A O 1
ATOM 865 N N . SER A 1 105 ? 12.664 -6.249 0.990 1.00 89.38 105 SER A N 1
ATOM 866 C CA . SER A 1 105 ? 12.326 -7.170 -0.096 1.00 89.38 105 SER A CA 1
ATOM 867 C C . SER A 1 105 ? 11.029 -7.934 0.231 1.00 89.38 105 SER A C 1
ATOM 869 O O . SER A 1 105 ? 10.891 -8.387 1.367 1.00 89.38 105 SER A O 1
ATOM 871 N N . PRO A 1 106 ? 10.105 -8.128 -0.731 1.00 91.81 106 PRO A N 1
ATOM 872 C CA . PRO A 1 106 ? 10.230 -7.749 -2.142 1.00 91.81 106 PRO A CA 1
ATOM 873 C C . PRO A 1 106 ? 9.764 -6.324 -2.468 1.00 91.81 106 PRO A C 1
ATOM 875 O O . PRO A 1 106 ? 10.116 -5.816 -3.531 1.00 91.81 106 PRO A O 1
ATOM 878 N N . SER A 1 107 ? 9.010 -5.669 -1.582 1.00 93.81 107 SER A N 1
ATOM 879 C CA . SER A 1 107 ? 8.362 -4.364 -1.799 1.00 93.81 107 SER A CA 1
ATOM 880 C C . SER A 1 107 ? 9.283 -3.283 -2.367 1.00 93.81 107 SER A C 1
ATOM 882 O O . SER A 1 107 ? 8.887 -2.556 -3.278 1.00 93.81 107 SER A O 1
ATOM 884 N N . ALA A 1 108 ? 10.536 -3.240 -1.914 1.00 90.69 108 ALA A N 1
ATOM 885 C CA . ALA A 1 108 ? 11.568 -2.317 -2.374 1.00 90.69 108 ALA A CA 1
ATOM 886 C C . ALA A 1 108 ? 11.903 -2.408 -3.870 1.00 90.69 108 ALA A C 1
ATOM 888 O O . ALA A 1 108 ? 12.596 -1.532 -4.371 1.00 90.69 108 ALA A O 1
ATOM 889 N N . TYR A 1 109 ? 11.431 -3.435 -4.583 1.00 90.50 109 TYR A N 1
ATOM 890 C CA . TYR A 1 109 ? 11.619 -3.607 -6.028 1.00 90.50 109 TYR A CA 1
ATOM 891 C C . TYR A 1 109 ? 10.312 -3.557 -6.826 1.00 90.50 109 TYR A C 1
ATOM 893 O O . TYR A 1 109 ? 10.346 -3.560 -8.060 1.00 90.50 109 TYR A O 1
ATOM 901 N N . LEU A 1 110 ? 9.163 -3.568 -6.148 1.00 93.88 110 LEU A N 1
ATOM 902 C CA . LEU A 1 110 ? 7.845 -3.694 -6.774 1.00 93.88 110 LEU A CA 1
ATOM 903 C C . LEU A 1 110 ? 7.265 -2.334 -7.177 1.00 93.88 110 LEU A C 1
ATOM 905 O O . LEU A 1 110 ? 6.547 -2.249 -8.175 1.00 93.88 110 LEU A O 1
ATOM 909 N N . LEU A 1 111 ? 7.654 -1.257 -6.490 1.00 91.94 111 LEU A N 1
ATOM 910 C CA . LEU A 1 111 ? 7.115 0.081 -6.735 1.00 91.94 111 LEU A CA 1
ATOM 911 C C . LEU A 1 111 ? 7.375 0.601 -8.155 1.00 91.94 111 LEU A C 1
ATOM 913 O O . LEU A 1 111 ? 6.500 1.223 -8.752 1.00 91.94 111 LEU A O 1
ATOM 917 N N . ARG A 1 112 ? 8.534 0.299 -8.752 1.00 89.94 112 ARG A N 1
ATOM 918 C CA . ARG A 1 112 ? 8.819 0.668 -10.157 1.00 89.94 112 ARG A CA 1
ATOM 919 C C . ARG A 1 112 ? 7.848 0.027 -11.164 1.00 89.94 112 ARG A C 1
ATOM 921 O O . ARG A 1 112 ? 7.675 0.541 -12.268 1.00 89.94 112 ARG A O 1
ATOM 928 N N . TYR A 1 113 ? 7.173 -1.053 -10.770 1.00 93.56 113 TYR A N 1
ATOM 929 C CA . TYR A 1 113 ? 6.108 -1.706 -11.535 1.00 93.56 113 TYR A CA 1
ATOM 930 C C . TYR A 1 113 ? 4.700 -1.226 -11.137 1.00 93.56 113 TYR A C 1
ATOM 932 O O . TYR A 1 113 ? 3.717 -1.840 -11.534 1.00 93.56 113 TYR A O 1
ATOM 940 N N . GLY A 1 114 ? 4.584 -0.154 -10.348 1.00 94.69 114 GLY A N 1
ATOM 941 C CA . GLY A 1 114 ? 3.299 0.421 -9.939 1.00 94.69 114 GLY A CA 1
ATOM 942 C C . GLY A 1 114 ? 2.622 -0.335 -8.803 1.00 94.69 114 GLY A C 1
ATOM 943 O O . GLY A 1 114 ? 1.437 -0.140 -8.569 1.00 94.69 114 GLY A O 1
ATOM 944 N N . LEU A 1 115 ? 3.354 -1.199 -8.099 1.00 96.94 115 LEU A N 1
ATOM 945 C CA . LEU A 1 115 ? 2.834 -1.967 -6.973 1.00 96.94 115 LEU A CA 1
ATOM 946 C C . LEU A 1 115 ? 3.337 -1.365 -5.662 1.00 96.94 115 LEU A C 1
ATOM 948 O O . LEU A 1 115 ? 4.514 -1.496 -5.325 1.00 96.94 115 LEU A O 1
ATOM 952 N N . LEU A 1 116 ? 2.447 -0.706 -4.923 1.00 97.19 116 LEU A N 1
ATOM 953 C CA . LEU A 1 116 ? 2.769 -0.071 -3.645 1.00 97.19 116 LEU A CA 1
ATOM 954 C C . LEU A 1 116 ? 2.265 -0.937 -2.489 1.00 97.19 116 LEU A C 1
ATOM 956 O O . LEU A 1 116 ? 1.063 -1.139 -2.350 1.00 97.19 116 LEU A O 1
ATOM 960 N N . THR A 1 117 ? 3.168 -1.432 -1.642 1.00 97.88 117 THR A N 1
ATOM 961 C CA . THR A 1 117 ? 2.795 -2.237 -0.466 1.00 97.88 117 THR A CA 1
ATOM 962 C C . THR A 1 117 ? 2.186 -1.344 0.611 1.00 97.88 117 THR A C 1
ATOM 964 O O . THR A 1 117 ? 2.830 -0.385 1.034 1.00 97.88 117 THR A O 1
ATOM 967 N N . ILE A 1 118 ? 0.969 -1.666 1.053 1.00 97.81 118 ILE A N 1
ATOM 968 C CA . ILE A 1 118 ? 0.217 -0.910 2.074 1.00 97.81 118 ILE A CA 1
ATOM 969 C C . ILE A 1 118 ? -0.137 -1.738 3.311 1.00 97.81 118 ILE A C 1
ATOM 971 O O . ILE A 1 118 ? -0.530 -1.191 4.337 1.00 97.81 118 ILE A O 1
ATOM 975 N N . ALA A 1 119 ? -0.014 -3.057 3.210 1.00 97.56 119 ALA A N 1
ATOM 976 C CA . ALA A 1 119 ? -0.225 -3.991 4.298 1.00 97.56 119 ALA A CA 1
ATOM 977 C C . ALA A 1 119 ? 0.671 -5.217 4.091 1.00 97.56 119 ALA A C 1
ATOM 979 O O . ALA A 1 119 ? 1.110 -5.502 2.971 1.00 97.56 119 ALA A O 1
ATOM 980 N N . MET A 1 120 ? 0.951 -5.939 5.168 1.00 97.12 120 MET A N 1
ATOM 981 C CA . MET A 1 120 ? 1.726 -7.179 5.137 1.00 97.12 120 MET A CA 1
ATOM 982 C C . MET A 1 120 ? 1.064 -8.237 6.013 1.00 97.12 120 MET A C 1
ATOM 984 O O . MET A 1 120 ? 0.352 -7.903 6.954 1.00 97.12 120 MET A O 1
ATOM 988 N N . THR A 1 121 ? 1.283 -9.516 5.727 1.00 95.69 121 THR A N 1
ATOM 989 C CA . THR A 1 121 ? 0.909 -10.583 6.667 1.00 95.69 121 THR A CA 1
ATOM 990 C C . THR A 1 121 ? 2.015 -10.796 7.700 1.00 95.69 121 THR A C 1
ATOM 992 O O . THR A 1 121 ? 3.169 -10.423 7.480 1.00 95.69 121 THR A O 1
ATOM 995 N N . GLY A 1 122 ? 1.700 -11.465 8.811 1.00 90.56 122 GLY A N 1
ATOM 996 C CA . GLY A 1 122 ? 2.700 -11.882 9.803 1.00 90.56 122 GLY A CA 1
ATOM 997 C C . GLY A 1 122 ? 3.817 -12.784 9.248 1.00 90.56 122 GLY A C 1
ATOM 998 O O . GLY A 1 122 ? 4.879 -12.878 9.858 1.00 90.56 122 GLY A O 1
ATOM 999 N N . GLU A 1 123 ? 3.611 -13.417 8.087 1.00 89.62 123 GLU A N 1
ATOM 1000 C CA . GLU A 1 123 ? 4.621 -14.228 7.386 1.00 89.62 123 GLU A CA 1
ATOM 1001 C C . GLU A 1 123 ? 5.484 -13.407 6.408 1.00 89.62 123 GLU A C 1
ATOM 1003 O O . GLU A 1 123 ? 6.433 -13.924 5.819 1.00 89.62 123 GLU A O 1
ATOM 1008 N N . GLY A 1 124 ? 5.189 -12.113 6.257 1.00 92.19 124 GLY A N 1
ATOM 1009 C CA . GLY A 1 124 ? 5.905 -11.198 5.374 1.00 92.19 124 GLY A CA 1
ATOM 1010 C C . GLY A 1 124 ? 5.372 -11.153 3.942 1.00 92.19 124 GLY A C 1
ATOM 1011 O O . GLY A 1 124 ? 6.009 -10.534 3.090 1.00 92.19 124 GLY A O 1
ATOM 1012 N N . ASP A 1 125 ? 4.227 -11.780 3.657 1.00 95.44 125 ASP A N 1
ATOM 1013 C CA . ASP A 1 125 ? 3.568 -11.625 2.360 1.00 95.44 125 ASP A CA 1
ATOM 1014 C C . ASP A 1 125 ? 3.058 -10.192 2.193 1.00 95.44 125 ASP A C 1
ATOM 1016 O O . ASP A 1 125 ? 2.689 -9.522 3.159 1.00 95.44 125 ASP A O 1
ATOM 1020 N N . VAL A 1 126 ? 3.049 -9.713 0.953 1.00 97.25 126 VAL A N 1
ATOM 1021 C CA . VAL A 1 126 ? 2.776 -8.316 0.624 1.00 97.25 126 VAL A CA 1
ATOM 1022 C C . VAL A 1 126 ? 1.351 -8.141 0.112 1.00 97.25 126 VAL A C 1
ATOM 1024 O O . VAL A 1 126 ? 0.872 -8.896 -0.739 1.00 97.25 126 VAL A O 1
ATOM 1027 N N . ILE A 1 127 ? 0.680 -7.105 0.606 1.00 98.19 127 ILE A N 1
ATOM 1028 C CA . ILE A 1 127 ? -0.624 -6.649 0.128 1.00 98.19 127 ILE A CA 1
ATOM 1029 C C . ILE A 1 127 ? -0.424 -5.266 -0.487 1.00 98.19 127 ILE A C 1
ATOM 1031 O O . ILE A 1 127 ? 0.051 -4.327 0.162 1.00 98.19 127 ILE A O 1
ATOM 1035 N N . MET A 1 128 ? -0.735 -5.159 -1.774 1.00 98.25 128 MET A N 1
ATOM 1036 C CA . MET A 1 128 ? -0.282 -4.062 -2.623 1.00 98.25 128 MET A CA 1
ATOM 1037 C C . MET A 1 128 ? -1.450 -3.368 -3.311 1.00 98.25 128 MET A C 1
ATOM 1039 O O . MET A 1 128 ? -2.356 -4.028 -3.814 1.00 98.25 128 MET A O 1
ATOM 1043 N N . MET A 1 129 ? -1.387 -2.043 -3.409 1.00 98.25 129 MET A N 1
ATOM 1044 C CA . MET A 1 129 ? -2.202 -1.283 -4.353 1.00 98.25 129 MET A CA 1
ATOM 1045 C C . MET A 1 129 ? -1.591 -1.384 -5.747 1.00 98.25 129 MET A C 1
ATOM 1047 O O . MET A 1 129 ? -0.391 -1.152 -5.916 1.00 98.25 129 MET A O 1
ATOM 1051 N N . ASP A 1 130 ? -2.421 -1.688 -6.741 1.00 97.75 130 ASP A N 1
ATOM 1052 C CA . ASP A 1 130 ? -2.032 -1.625 -8.147 1.00 97.75 130 ASP A CA 1
ATOM 1053 C C . ASP A 1 130 ? -2.303 -0.231 -8.724 1.00 97.75 130 ASP A C 1
ATOM 1055 O O . ASP A 1 130 ? -3.416 0.095 -9.137 1.00 97.75 130 ASP A O 1
ATOM 1059 N N . LEU A 1 131 ? -1.263 0.598 -8.773 1.00 96.75 131 LEU A N 1
ATOM 1060 C CA . LEU A 1 131 ? -1.318 1.961 -9.302 1.00 96.75 131 LEU A CA 1
ATOM 1061 C C . LEU A 1 131 ? -1.391 2.003 -10.838 1.00 96.75 131 LEU A C 1
ATOM 1063 O O . LEU A 1 131 ? -1.546 3.082 -11.407 1.00 96.75 131 LEU A O 1
ATOM 1067 N N . ASN A 1 132 ? -1.299 0.855 -11.523 1.00 94.56 132 ASN A N 1
ATOM 1068 C CA . ASN A 1 132 ? -1.515 0.773 -12.971 1.00 94.56 132 ASN A CA 1
ATOM 1069 C C . ASN A 1 132 ? -3.002 0.688 -13.337 1.00 94.56 132 ASN A C 1
ATOM 1071 O O . ASN A 1 132 ? -3.360 0.937 -14.488 1.00 94.56 132 ASN A O 1
ATOM 1075 N N . ASN A 1 133 ? -3.863 0.306 -12.388 1.00 90.88 133 ASN A N 1
ATOM 1076 C CA . ASN A 1 133 ? -5.279 0.056 -12.628 1.00 90.88 133 ASN A CA 1
ATOM 1077 C C . ASN A 1 133 ? -6.133 0.705 -11.533 1.00 90.88 133 ASN A C 1
ATOM 1079 O O . ASN A 1 133 ? -6.435 0.096 -10.506 1.00 90.88 133 ASN A O 1
ATOM 1083 N N . ILE A 1 134 ? -6.496 1.964 -11.779 1.00 93.88 134 ILE A N 1
ATOM 1084 C CA . ILE A 1 134 ? -7.313 2.786 -10.888 1.00 93.88 134 ILE A CA 1
ATOM 1085 C C . ILE A 1 134 ? -8.677 2.984 -11.545 1.00 93.88 134 ILE A C 1
ATOM 1087 O O . ILE A 1 134 ? -8.771 3.547 -12.638 1.00 93.88 134 ILE A O 1
ATOM 1091 N N . ASN A 1 135 ? -9.733 2.546 -10.865 1.00 92.88 135 ASN A N 1
ATOM 1092 C CA . ASN A 1 135 ? -11.113 2.719 -11.297 1.00 92.88 135 ASN A CA 1
ATOM 1093 C C . ASN A 1 135 ? -11.846 3.610 -10.290 1.00 92.88 135 ASN A C 1
ATOM 1095 O O . ASN A 1 135 ? -11.843 3.313 -9.100 1.00 92.88 135 ASN A O 1
ATOM 1099 N N . ASP A 1 136 ? -12.427 4.720 -10.753 1.00 91.25 136 ASP A N 1
ATOM 1100 C CA . ASP A 1 136 ? -13.134 5.695 -9.908 1.00 91.25 136 ASP A CA 1
ATOM 1101 C C . ASP A 1 136 ? -12.343 6.119 -8.648 1.00 91.25 136 ASP A C 1
ATOM 1103 O O . ASP A 1 136 ? -12.868 6.141 -7.535 1.00 91.25 136 ASP A O 1
ATOM 1107 N N . GLY A 1 137 ? -11.045 6.409 -8.813 1.00 92.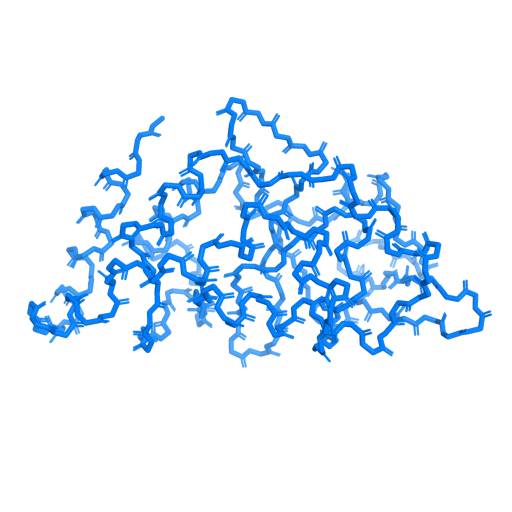00 137 GLY A N 1
ATOM 1108 C CA . GLY A 1 137 ? -10.160 6.812 -7.708 1.00 92.00 137 GLY A CA 1
ATOM 1109 C C . GLY A 1 137 ? -9.760 5.670 -6.764 1.00 92.00 137 GLY A C 1
ATOM 1110 O O . GLY A 1 137 ? -9.154 5.907 -5.723 1.00 92.00 137 GLY A O 1
ATOM 1111 N N . GLN A 1 138 ? -10.078 4.419 -7.102 1.00 94.31 138 GLN A N 1
ATOM 1112 C CA . GLN A 1 138 ? -9.770 3.249 -6.286 1.00 94.31 138 GLN A CA 1
ATOM 1113 C C . GLN A 1 138 ? -8.845 2.278 -7.034 1.00 94.31 138 GLN A C 1
ATOM 1115 O O . GLN A 1 138 ? -9.228 1.750 -8.080 1.00 94.31 138 GLN A O 1
ATOM 1120 N N . PRO A 1 139 ? -7.632 2.008 -6.523 1.00 96.94 139 PRO A N 1
ATOM 1121 C CA . PRO A 1 139 ? -6.806 0.926 -7.025 1.00 96.94 139 PRO A CA 1
ATOM 1122 C C . PRO A 1 139 ? -7.353 -0.402 -6.505 1.00 96.94 139 PRO A C 1
ATOM 1124 O O . PRO A 1 139 ? -7.800 -0.499 -5.356 1.00 96.94 139 PRO A O 1
ATOM 1127 N N . ARG A 1 140 ? -7.257 -1.444 -7.328 1.00 97.25 140 ARG A N 1
ATOM 1128 C CA . ARG A 1 140 ? -7.457 -2.813 -6.842 1.00 97.25 140 ARG A CA 1
ATOM 1129 C C . ARG A 1 140 ? -6.330 -3.216 -5.892 1.00 97.25 140 ARG A C 1
ATOM 1131 O O . ARG A 1 140 ? -5.199 -2.729 -5.999 1.00 97.25 140 ARG A O 1
ATOM 1138 N N . ILE A 1 141 ? -6.640 -4.139 -4.992 1.00 98.00 141 ILE A N 1
ATOM 1139 C CA . ILE A 1 141 ? -5.708 -4.672 -4.004 1.00 98.00 141 ILE A CA 1
ATOM 1140 C C . ILE A 1 141 ? -5.261 -6.061 -4.435 1.00 98.00 141 ILE A C 1
ATOM 1142 O O . ILE A 1 141 ? -6.078 -6.949 -4.681 1.00 98.00 141 ILE A O 1
ATOM 1146 N N . LEU A 1 142 ? -3.950 -6.246 -4.527 1.00 97.62 142 LEU A N 1
ATOM 1147 C CA . LEU A 1 142 ? -3.312 -7.494 -4.916 1.00 97.62 142 LEU A CA 1
ATOM 1148 C C . LEU A 1 142 ? -2.645 -8.151 -3.712 1.00 97.62 142 LEU A C 1
ATOM 1150 O O . LEU A 1 142 ? -2.083 -7.472 -2.852 1.00 97.62 142 LEU A O 1
ATOM 1154 N N . PHE A 1 143 ? -2.647 -9.478 -3.702 1.00 95.94 143 PHE A N 1
ATOM 1155 C CA . PHE A 1 143 ? -1.869 -10.279 -2.763 1.00 95.94 143 PHE A CA 1
ATOM 1156 C C . PHE A 1 143 ? -0.649 -10.874 -3.467 1.00 95.94 143 PHE A C 1
ATOM 1158 O O . PHE A 1 143 ? -0.739 -11.360 -4.598 1.00 95.94 143 PHE A O 1
ATOM 1165 N N . GLY A 1 144 ? 0.494 -10.873 -2.790 1.00 95.00 144 GLY A N 1
ATOM 1166 C CA . GLY A 1 144 ? 1.720 -11.469 -3.291 1.00 95.00 144 GLY A CA 1
ATOM 1167 C C . GLY A 1 144 ? 2.492 -12.165 -2.183 1.00 95.00 144 GLY A C 1
ATOM 1168 O O . GLY A 1 144 ? 2.919 -11.507 -1.239 1.00 95.00 144 GLY A O 1
ATOM 1169 N N . SER A 1 145 ? 2.745 -13.470 -2.313 1.00 93.62 145 SER A N 1
ATOM 1170 C CA . SER A 1 145 ? 3.640 -14.110 -1.349 1.00 93.62 145 SER A CA 1
ATOM 1171 C C . SER A 1 145 ? 5.061 -13.585 -1.509 1.00 93.62 145 SER A C 1
ATOM 1173 O O . SER A 1 145 ? 5.550 -13.446 -2.635 1.00 93.62 145 SER A O 1
ATOM 1175 N N . CYS A 1 146 ? 5.760 -13.355 -0.398 1.00 91.12 146 CYS A N 1
ATOM 1176 C CA . CYS A 1 146 ? 7.156 -12.916 -0.432 1.00 91.12 146 CYS A CA 1
ATOM 1177 C C . CYS A 1 146 ? 8.053 -13.908 -1.190 1.00 91.12 146 CYS A C 1
ATOM 1179 O O . CYS A 1 146 ? 8.997 -13.507 -1.866 1.00 91.12 146 CYS A O 1
ATOM 1181 N N . SER A 1 147 ? 7.697 -15.197 -1.156 1.00 91.81 147 SER A N 1
ATOM 1182 C CA . SER A 1 147 ? 8.395 -16.275 -1.859 1.00 91.81 147 SER A CA 1
ATOM 1183 C C . SER A 1 147 ? 8.273 -16.217 -3.384 1.00 91.81 147 SER A C 1
ATOM 1185 O O . SER A 1 147 ? 9.070 -16.848 -4.079 1.00 91.81 147 SER A O 1
ATOM 1187 N N . TRP A 1 148 ? 7.293 -15.480 -3.918 1.00 93.38 148 TRP A N 1
ATOM 1188 C CA . TRP A 1 148 ? 7.057 -15.412 -5.359 1.00 93.38 148 TRP A CA 1
ATOM 1189 C C . TRP A 1 148 ? 8.007 -14.463 -6.065 1.00 93.38 148 TRP A C 1
ATOM 1191 O O . TRP A 1 148 ? 8.242 -14.643 -7.253 1.00 93.38 148 TRP A O 1
ATOM 1201 N N . PHE A 1 149 ? 8.528 -13.451 -5.378 1.00 93.56 149 PHE A N 1
ATOM 1202 C CA . PHE A 1 149 ? 9.284 -12.377 -6.010 1.00 93.56 149 PHE A CA 1
ATOM 1203 C C . PHE A 1 149 ? 10.773 -12.539 -5.736 1.00 93.56 149 PHE A C 1
ATOM 1205 O O . PHE A 1 149 ? 11.215 -12.594 -4.591 1.00 93.56 149 PHE A O 1
ATOM 1212 N N . ASN A 1 150 ? 11.569 -12.568 -6.798 1.00 92.06 150 ASN A N 1
ATOM 1213 C CA . ASN A 1 150 ? 13.017 -12.646 -6.697 1.00 92.06 150 ASN A CA 1
ATOM 1214 C C . ASN A 1 150 ? 13.659 -11.577 -7.581 1.00 92.06 150 ASN A C 1
ATOM 1216 O O . ASN A 1 150 ? 13.478 -11.587 -8.801 1.00 92.06 150 ASN A O 1
ATOM 1220 N N . PHE A 1 151 ? 14.398 -10.655 -6.966 1.00 91.31 151 PHE A N 1
ATOM 1221 C CA . PHE A 1 151 ? 15.158 -9.647 -7.693 1.00 91.31 151 PHE A CA 1
ATOM 1222 C C . PHE A 1 151 ? 16.451 -10.248 -8.248 1.00 91.31 151 PHE A C 1
ATOM 1224 O O . PHE A 1 151 ? 17.316 -10.707 -7.504 1.00 91.31 151 PHE A O 1
ATOM 1231 N N . ASN A 1 152 ? 16.592 -10.218 -9.569 1.00 90.06 152 ASN A N 1
ATOM 1232 C CA . ASN A 1 152 ? 17.798 -10.642 -10.255 1.00 90.06 152 ASN A CA 1
ATOM 1233 C C . ASN A 1 152 ? 18.736 -9.445 -10.430 1.00 90.06 152 ASN A C 1
ATOM 1235 O O . ASN A 1 152 ? 18.515 -8.604 -11.300 1.00 90.06 152 ASN A O 1
ATOM 1239 N N . GLU A 1 153 ? 19.811 -9.402 -9.644 1.00 87.75 153 GLU A N 1
ATOM 1240 C CA . GLU A 1 153 ? 20.789 -8.307 -9.674 1.00 87.75 153 GLU A CA 1
ATOM 1241 C C . GLU A 1 153 ? 21.503 -8.147 -11.026 1.00 87.75 153 GLU A C 1
ATOM 1243 O O . GLU A 1 153 ? 21.883 -7.034 -11.382 1.00 87.75 153 GLU A O 1
ATOM 1248 N N . MET A 1 154 ? 21.672 -9.226 -11.804 1.00 88.69 154 MET A N 1
ATOM 1249 C CA . MET A 1 154 ? 22.429 -9.180 -13.065 1.00 88.69 154 MET A CA 1
ATOM 1250 C C . MET A 1 154 ? 21.684 -8.425 -14.16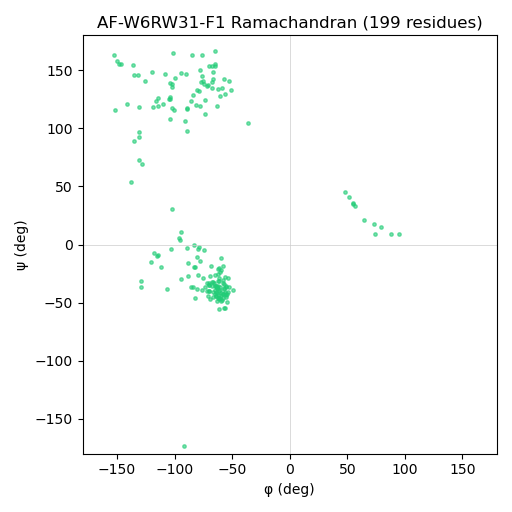3 1.00 88.69 154 MET A C 1
ATOM 1252 O O . MET A 1 154 ? 22.298 -7.691 -14.932 1.00 88.69 154 MET A O 1
ATOM 1256 N N . VAL A 1 155 ? 20.369 -8.628 -14.249 1.00 89.19 155 VAL A N 1
ATOM 1257 C CA . VAL A 1 155 ? 19.504 -7.951 -15.232 1.00 89.19 155 VAL A CA 1
ATOM 1258 C C . VAL A 1 155 ? 18.693 -6.816 -14.610 1.00 89.19 155 VAL A C 1
ATOM 1260 O O . VAL A 1 155 ? 17.991 -6.110 -15.319 1.00 89.19 155 VAL A O 1
ATOM 1263 N N . ARG A 1 156 ? 18.799 -6.638 -13.288 1.00 87.88 156 ARG A N 1
ATOM 1264 C CA . ARG A 1 156 ? 18.016 -5.703 -12.476 1.00 87.88 156 ARG A CA 1
ATOM 1265 C C . ARG A 1 156 ? 16.508 -5.838 -12.689 1.00 87.88 156 ARG A C 1
ATOM 1267 O O . ARG A 1 156 ? 15.785 -4.848 -12.688 1.00 87.88 156 ARG A O 1
ATOM 1274 N N . GLU A 1 157 ? 15.993 -7.059 -12.805 1.00 90.44 157 GLU A N 1
ATOM 1275 C CA . GLU A 1 157 ? 14.560 -7.338 -12.990 1.00 90.44 157 GLU A CA 1
ATOM 1276 C C . GLU A 1 157 ? 13.992 -8.193 -11.856 1.00 90.44 157 GLU A C 1
ATOM 1278 O O . GLU A 1 157 ? 14.688 -9.033 -11.288 1.00 90.44 157 GLU A O 1
ATOM 1283 N N . VAL A 1 158 ? 12.713 -7.992 -11.524 1.00 91.25 158 VAL A N 1
ATOM 1284 C CA . VAL A 1 158 ? 12.003 -8.876 -10.593 1.00 91.25 158 VAL A CA 1
ATOM 1285 C C . VAL A 1 158 ? 11.459 -10.043 -11.396 1.00 91.25 158 VAL A C 1
ATOM 1287 O O . VAL A 1 158 ? 10.713 -9.850 -12.348 1.00 91.25 158 VAL A O 1
ATOM 1290 N N . SER A 1 159 ? 11.823 -11.255 -11.012 1.00 91.75 159 SER A N 1
ATOM 1291 C CA . SER A 1 159 ? 11.193 -12.476 -11.495 1.00 91.75 159 SER A CA 1
ATOM 1292 C C . SER A 1 159 ? 10.091 -12.921 -10.541 1.00 91.75 159 SER A C 1
ATOM 1294 O O . SER A 1 159 ? 10.176 -12.701 -9.333 1.00 91.75 159 SER A O 1
ATOM 1296 N N . VAL A 1 160 ? 9.052 -13.530 -11.105 1.00 90.44 160 VAL A N 1
ATOM 1297 C CA . VAL A 1 160 ? 7.927 -14.114 -10.388 1.00 90.44 160 VAL A CA 1
ATOM 1298 C C . VAL A 1 160 ? 7.938 -15.623 -10.591 1.00 90.44 160 VAL A C 1
ATOM 1300 O O . VAL A 1 160 ? 7.950 -16.111 -11.727 1.00 90.44 160 VAL A O 1
ATOM 1303 N N . SER A 1 161 ? 7.912 -16.361 -9.487 1.00 86.69 161 SER A N 1
ATOM 1304 C CA . SER A 1 161 ? 7.831 -17.815 -9.450 1.00 86.69 161 SER A CA 1
ATOM 1305 C C . SER A 1 161 ? 6.735 -18.245 -8.477 1.00 86.69 161 SER A C 1
ATOM 1307 O O . SER A 1 161 ? 6.904 -18.333 -7.266 1.00 86.69 161 SER A O 1
ATOM 1309 N N . ALA A 1 162 ? 5.558 -18.522 -9.025 1.00 77.56 162 ALA A N 1
ATOM 1310 C CA . ALA A 1 162 ? 4.410 -18.940 -8.239 1.00 77.56 162 ALA A CA 1
ATOM 1311 C C . ALA A 1 162 ? 3.804 -20.182 -8.880 1.00 77.56 162 ALA A C 1
ATOM 1313 O O . ALA A 1 162 ? 2.972 -20.102 -9.787 1.00 77.56 162 ALA A O 1
ATOM 1314 N N . PHE A 1 163 ? 4.246 -21.349 -8.407 1.00 66.69 163 PHE A N 1
ATOM 1315 C CA . PHE A 1 163 ? 3.769 -22.637 -8.912 1.00 66.69 163 PHE A CA 1
ATOM 1316 C C . PHE A 1 163 ? 2.244 -22.763 -8.786 1.00 66.69 163 PHE A C 1
ATOM 1318 O O . PHE A 1 163 ? 1.582 -23.237 -9.706 1.00 66.69 163 PHE A O 1
ATOM 1325 N N . SER A 1 164 ? 1.681 -22.253 -7.686 1.00 64.44 164 SER A N 1
ATOM 1326 C CA . SER A 1 164 ? 0.234 -22.188 -7.443 1.00 64.44 164 SER A CA 1
ATOM 1327 C C . SER A 1 164 ? -0.525 -21.331 -8.462 1.00 64.44 164 SER A C 1
ATOM 1329 O O . SER A 1 164 ? -1.702 -21.579 -8.699 1.00 64.44 164 SER A O 1
ATOM 1331 N N . LEU A 1 165 ? 0.139 -20.365 -9.102 1.00 68.25 165 LEU A N 1
ATOM 1332 C CA . LEU A 1 165 ? -0.436 -19.497 -10.136 1.00 68.25 165 LEU A CA 1
ATOM 1333 C C . LEU A 1 165 ? -0.146 -20.003 -11.560 1.00 68.25 165 LEU A C 1
ATOM 1335 O O . LEU A 1 165 ? -0.442 -19.318 -12.541 1.00 68.25 165 LEU A O 1
ATOM 1339 N N . GLY A 1 166 ? 0.467 -21.186 -11.694 1.00 74.12 166 GLY A N 1
ATOM 1340 C CA . GLY A 1 166 ? 0.905 -21.730 -12.981 1.00 74.12 166 GLY A CA 1
ATOM 1341 C C . GLY A 1 166 ? 1.999 -20.894 -13.653 1.00 74.12 166 GLY A C 1
ATOM 1342 O O . GLY A 1 166 ? 2.159 -20.963 -14.872 1.00 74.12 166 GLY A O 1
ATOM 1343 N N . LEU A 1 167 ? 2.730 -20.082 -12.883 1.00 75.62 167 LEU A N 1
ATOM 1344 C C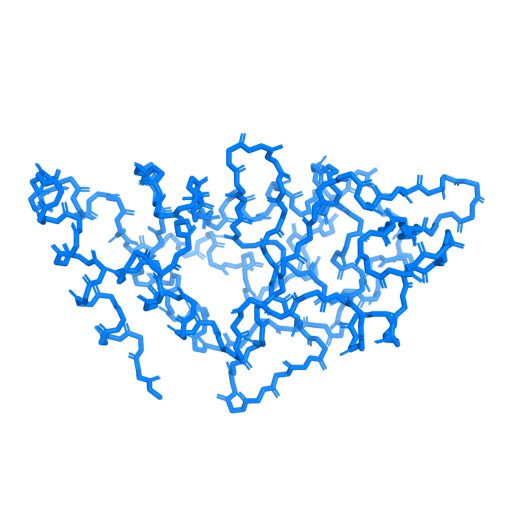A . LEU A 1 167 ? 3.835 -19.269 -13.376 1.00 75.62 167 LEU A CA 1
ATOM 1345 C C . LEU A 1 167 ? 5.141 -20.068 -13.306 1.00 75.62 167 LEU A C 1
ATOM 1347 O O . LEU A 1 167 ? 5.606 -20.429 -12.225 1.00 75.62 167 LEU A O 1
ATOM 1351 N N . SER A 1 168 ? 5.757 -20.309 -14.463 1.00 75.56 168 SER A N 1
ATOM 1352 C CA . SER A 1 168 ? 7.191 -20.609 -14.551 1.00 75.56 168 SER A CA 1
ATOM 1353 C C . SER A 1 168 ? 7.988 -19.311 -14.427 1.00 75.56 168 SER A C 1
ATOM 1355 O O . SER A 1 168 ? 7.479 -18.285 -14.875 1.00 75.56 168 SER A O 1
ATOM 1357 N N . ASN A 1 169 ? 9.217 -19.352 -13.888 1.00 79.12 169 ASN A N 1
ATOM 1358 C CA . ASN A 1 169 ? 10.109 -18.187 -13.735 1.00 79.12 169 ASN A CA 1
ATOM 1359 C C . ASN A 1 169 ? 9.983 -17.203 -14.909 1.00 79.12 169 ASN A C 1
ATOM 1361 O O . ASN A 1 169 ? 10.467 -17.474 -16.008 1.00 79.12 169 ASN A O 1
ATOM 1365 N N . SER A 1 170 ? 9.301 -16.086 -14.667 1.00 86.50 170 SER A N 1
ATOM 1366 C CA . SER A 1 170 ? 9.006 -15.051 -15.660 1.00 86.50 170 SER A CA 1
ATOM 1367 C C . SER A 1 170 ? 9.276 -13.692 -15.043 1.00 86.50 170 SER A C 1
ATOM 1369 O O . SER A 1 170 ? 9.044 -13.512 -13.852 1.00 86.50 170 SER A O 1
ATOM 1371 N N . TYR A 1 171 ? 9.740 -12.725 -15.824 1.00 91.12 171 TYR A N 1
ATOM 1372 C CA . TYR A 1 171 ? 9.929 -11.371 -15.312 1.00 91.12 171 TYR A CA 1
ATOM 1373 C C . TYR A 1 171 ? 8.591 -10.675 -15.089 1.00 91.12 171 TYR A C 1
ATOM 1375 O O . TYR A 1 171 ? 7.682 -10.780 -15.916 1.00 91.12 171 TYR A O 1
ATOM 1383 N N . LEU A 1 172 ? 8.471 -9.982 -13.959 1.00 92.94 172 LEU A N 1
ATOM 1384 C CA . LEU A 1 172 ? 7.310 -9.186 -13.604 1.00 92.94 172 LEU A CA 1
ATOM 1385 C C . LEU A 1 172 ? 7.055 -8.157 -14.709 1.00 92.94 172 LEU A C 1
ATOM 1387 O O . LEU A 1 172 ? 7.956 -7.454 -15.158 1.00 92.94 172 LEU A O 1
ATOM 1391 N N . SER A 1 173 ? 5.813 -8.115 -15.172 1.00 92.50 173 SER A N 1
ATOM 1392 C CA . SER A 1 173 ? 5.359 -7.275 -16.278 1.00 92.50 173 SER A CA 1
ATOM 1393 C C . SER A 1 173 ? 3.880 -6.967 -16.101 1.00 92.50 173 SER A C 1
ATOM 1395 O O . SER A 1 173 ? 3.181 -7.702 -15.396 1.00 92.50 173 SER A O 1
ATOM 1397 N N . ASP A 1 174 ? 3.378 -5.956 -16.808 1.00 91.00 174 ASP A N 1
ATOM 1398 C CA . ASP A 1 174 ? 1.964 -5.566 -16.781 1.00 91.00 174 ASP A CA 1
ATOM 1399 C C . ASP A 1 174 ? 1.034 -6.752 -17.061 1.00 91.00 174 ASP A C 1
ATOM 1401 O O . ASP A 1 174 ? -0.011 -6.888 -16.439 1.00 91.00 174 ASP A O 1
ATOM 1405 N N . ASN A 1 175 ? 1.418 -7.671 -17.952 1.00 91.38 175 ASN A N 1
ATOM 1406 C CA . ASN A 1 175 ? 0.617 -8.863 -18.233 1.00 91.38 175 ASN A CA 1
ATOM 1407 C C . ASN A 1 175 ? 0.511 -9.808 -17.022 1.00 91.38 175 ASN A C 1
ATOM 1409 O O . ASN A 1 175 ? -0.550 -10.381 -16.782 1.00 91.38 175 ASN A O 1
ATOM 1413 N N . ILE A 1 176 ? 1.593 -9.987 -16.260 1.00 92.00 176 ILE A N 1
ATOM 1414 C CA . ILE A 1 176 ? 1.574 -10.805 -15.038 1.00 92.00 176 ILE A CA 1
ATOM 1415 C C . ILE A 1 176 ? 0.785 -10.093 -13.941 1.00 92.00 176 ILE A C 1
ATOM 1417 O O . ILE A 1 176 ? -0.062 -10.715 -13.304 1.00 92.00 176 ILE A O 1
ATOM 1421 N N . ILE A 1 177 ? 1.004 -8.791 -13.766 1.00 94.00 177 ILE A N 1
ATOM 1422 C CA . ILE A 1 177 ? 0.278 -7.979 -12.784 1.00 94.00 177 ILE A CA 1
ATOM 1423 C C . ILE A 1 177 ? -1.225 -8.019 -13.069 1.00 94.00 177 ILE A C 1
ATOM 1425 O O . ILE A 1 177 ? -2.025 -8.302 -12.181 1.00 94.00 177 ILE A O 1
ATOM 1429 N N . ASN A 1 178 ? -1.620 -7.808 -14.323 1.00 90.44 178 ASN A N 1
ATOM 1430 C CA . ASN A 1 178 ? -3.023 -7.709 -14.714 1.00 90.44 178 ASN A CA 1
ATOM 1431 C C . ASN A 1 178 ? -3.753 -9.050 -14.719 1.00 90.44 178 ASN A C 1
ATOM 1433 O O . ASN A 1 178 ? -4.917 -9.091 -14.329 1.00 90.44 178 ASN A O 1
ATOM 1437 N N . ASN A 1 179 ? -3.085 -10.135 -15.121 1.00 88.94 179 ASN A N 1
ATOM 1438 C CA . ASN A 1 179 ? -3.768 -11.395 -15.429 1.00 88.94 179 ASN A CA 1
ATOM 1439 C C . ASN A 1 179 ? -3.371 -12.582 -14.544 1.00 88.94 179 ASN A C 1
ATOM 1441 O O . ASN A 1 179 ? -3.930 -13.667 -14.721 1.00 88.94 179 ASN A O 1
ATOM 1445 N N . LYS A 1 180 ? -2.358 -12.444 -13.680 1.00 90.81 180 LYS A N 1
ATOM 1446 C CA . LYS A 1 180 ? -1.775 -13.583 -12.950 1.00 90.81 180 LYS A CA 1
ATOM 1447 C C . LYS A 1 180 ? -1.658 -13.364 -11.451 1.00 90.81 180 LYS A C 1
ATOM 1449 O O . LYS A 1 180 ? -1.840 -14.333 -10.721 1.00 90.81 180 LYS A O 1
ATOM 1454 N N . LEU A 1 181 ? -1.356 -12.149 -10.993 1.00 93.25 181 LEU A N 1
ATOM 1455 C CA . LEU A 1 181 ? -1.340 -11.868 -9.558 1.00 93.25 181 LEU A CA 1
ATOM 1456 C C . LEU A 1 181 ? -2.767 -11.943 -8.981 1.00 93.25 181 LEU A C 1
ATOM 1458 O O . LEU A 1 181 ? -3.692 -11.410 -9.600 1.00 93.25 181 LEU A O 1
ATOM 1462 N N . PRO A 1 182 ? -2.969 -12.603 -7.825 1.00 95.00 182 PRO A N 1
ATOM 1463 C CA . PRO A 1 182 ? -4.273 -12.678 -7.181 1.00 95.00 182 PRO A CA 1
ATOM 1464 C C . PRO A 1 182 ? -4.805 -11.298 -6.808 1.00 95.00 182 PRO A C 1
ATOM 1466 O O . PRO A 1 182 ? -4.141 -10.534 -6.105 1.00 95.00 182 PRO A O 1
ATOM 1469 N N . VAL A 1 183 ? -6.032 -11.016 -7.243 1.00 96.31 183 VAL A N 1
ATOM 1470 C CA . VAL A 1 183 ? -6.806 -9.872 -6.761 1.00 96.31 183 VAL A CA 1
ATOM 1471 C C . VAL A 1 183 ? -7.436 -10.266 -5.432 1.00 96.31 183 VAL A C 1
ATOM 1473 O O . VAL A 1 183 ? -8.179 -11.244 -5.356 1.00 96.31 183 VAL A O 1
ATOM 1476 N N . MET A 1 184 ? -7.092 -9.525 -4.386 1.00 95.75 184 MET A N 1
ATOM 1477 C CA . MET A 1 184 ? -7.676 -9.667 -3.058 1.00 95.75 184 MET A CA 1
ATOM 1478 C C . MET A 1 184 ? -9.008 -8.921 -2.989 1.00 95.75 184 MET A C 1
ATOM 1480 O O . MET A 1 184 ? -9.997 -9.491 -2.544 1.00 95.75 184 MET A O 1
ATOM 1484 N N . GLU A 1 185 ? -9.039 -7.683 -3.493 1.00 96.62 185 GLU A N 1
ATOM 1485 C CA . GLU A 1 185 ? -10.247 -6.864 -3.632 1.00 96.62 185 GLU A CA 1
ATOM 1486 C C . GLU A 1 185 ? -10.152 -5.945 -4.852 1.00 96.62 185 GLU A C 1
ATOM 1488 O O . GLU A 1 185 ? -9.063 -5.553 -5.270 1.00 96.62 185 GLU A O 1
ATOM 1493 N N . GLU A 1 186 ? -11.302 -5.547 -5.392 1.00 95.75 186 GLU A N 1
ATOM 1494 C CA . GLU A 1 186 ? -11.384 -4.651 -6.554 1.00 95.75 186 GLU A CA 1
ATOM 1495 C C . GLU A 1 186 ? -11.146 -3.174 -6.197 1.00 95.75 186 GLU A C 1
ATOM 1497 O O . GLU A 1 186 ? -10.913 -2.356 -7.085 1.00 95.75 186 GLU A O 1
ATOM 1502 N N . SER A 1 187 ? -11.181 -2.817 -4.909 1.00 95.75 187 SER A N 1
ATOM 1503 C CA . SER A 1 187 ? -10.942 -1.452 -4.439 1.00 95.75 187 SER A CA 1
ATOM 1504 C C . SER A 1 187 ? -10.256 -1.411 -3.073 1.00 95.75 187 SER A C 1
ATOM 1506 O O . SER A 1 187 ? -10.398 -2.321 -2.251 1.00 95.75 187 SER A O 1
ATOM 1508 N N . PHE A 1 188 ? -9.548 -0.313 -2.797 1.00 95.56 188 PHE A N 1
ATOM 1509 C CA . PHE A 1 188 ? -8.959 -0.047 -1.484 1.00 95.56 188 PHE A CA 1
ATOM 1510 C C . PHE A 1 188 ? -10.017 -0.023 -0.371 1.00 95.56 188 PHE A C 1
ATOM 1512 O O . PHE A 1 188 ? -9.814 -0.609 0.691 1.00 95.56 188 PHE A O 1
ATOM 1519 N N . TYR A 1 189 ? -11.175 0.599 -0.596 1.00 93.38 189 TYR A N 1
ATOM 1520 C CA . TYR A 1 189 ? -12.220 0.639 0.430 1.00 93.38 189 TYR A CA 1
ATOM 1521 C C . TYR A 1 189 ? -12.890 -0.708 0.688 1.00 93.38 189 TYR A C 1
ATOM 1523 O O . TYR A 1 189 ? -13.185 -1.000 1.850 1.00 93.38 189 TYR A O 1
ATOM 1531 N N . ASP A 1 190 ? -13.076 -1.548 -0.333 1.00 94.38 190 ASP A N 1
ATOM 1532 C CA . ASP A 1 190 ? -13.540 -2.923 -0.118 1.00 94.38 190 ASP A CA 1
ATOM 1533 C C . ASP A 1 190 ? -12.528 -3.703 0.725 1.00 94.38 190 ASP A C 1
ATOM 1535 O O . ASP A 1 190 ? -12.924 -4.449 1.620 1.00 94.38 190 ASP A O 1
ATOM 1539 N N . PHE A 1 191 ? -11.229 -3.446 0.541 1.00 95.31 191 PHE A N 1
ATOM 1540 C CA . PHE A 1 191 ? -10.189 -4.034 1.380 1.00 95.31 191 PHE A CA 1
ATOM 1541 C C . PHE A 1 191 ? -10.286 -3.615 2.845 1.00 95.31 191 PHE A C 1
ATOM 1543 O O . PHE A 1 191 ? -10.317 -4.488 3.718 1.00 95.31 191 PHE A O 1
ATOM 1550 N N . ILE A 1 192 ? -10.426 -2.316 3.128 1.00 93.75 192 ILE A N 1
ATOM 1551 C CA . ILE A 1 192 ? -10.618 -1.816 4.500 1.00 93.75 192 ILE A CA 1
ATOM 1552 C C . ILE A 1 192 ? -11.895 -2.390 5.134 1.00 93.75 192 ILE A C 1
ATOM 1554 O O . ILE A 1 192 ? -11.898 -2.761 6.311 1.00 93.75 192 ILE A O 1
ATOM 1558 N N . ILE A 1 193 ? -12.982 -2.513 4.370 1.00 92.44 193 ILE A N 1
ATOM 1559 C CA . ILE A 1 193 ? -14.221 -3.132 4.857 1.00 92.44 193 ILE A CA 1
ATOM 1560 C C . ILE A 1 193 ? -14.008 -4.617 5.135 1.00 92.44 193 ILE A C 1
ATOM 1562 O O . ILE A 1 193 ? -14.391 -5.078 6.209 1.00 92.44 193 ILE A O 1
ATOM 1566 N N . GLY A 1 194 ? -13.346 -5.346 4.239 1.00 93.88 194 GLY A N 1
ATOM 1567 C CA . GLY A 1 194 ? -13.010 -6.753 4.433 1.00 93.88 194 GLY A CA 1
ATOM 1568 C C . GLY A 1 194 ? -12.182 -6.986 5.699 1.00 93.88 194 GLY A C 1
ATOM 1569 O O . GLY A 1 194 ? -12.453 -7.935 6.433 1.00 93.88 194 GLY A O 1
ATOM 1570 N N . LEU A 1 195 ? -11.253 -6.077 6.031 1.00 91.75 195 LEU A N 1
ATOM 1571 C CA . LEU A 1 195 ? -10.521 -6.117 7.304 1.00 91.75 195 LEU A CA 1
ATOM 1572 C C . LEU A 1 195 ? -11.471 -5.970 8.503 1.00 91.75 195 LEU A C 1
ATOM 1574 O O . LEU A 1 195 ? -11.344 -6.711 9.476 1.00 91.75 195 LEU A O 1
ATOM 1578 N N . SER A 1 196 ? -12.439 -5.050 8.424 1.00 88.31 196 SER A N 1
ATOM 1579 C CA . SER A 1 196 ? -13.436 -4.819 9.483 1.00 88.31 196 SER A CA 1
ATOM 1580 C C . SER A 1 196 ? -14.447 -5.958 9.659 1.00 88.31 196 SER A C 1
ATOM 1582 O O . SER A 1 196 ? -14.991 -6.136 10.746 1.00 88.31 196 SER A O 1
ATOM 1584 N N . GLU A 1 197 ? -14.709 -6.716 8.594 1.00 90.44 197 GLU A N 1
ATOM 1585 C CA . GLU A 1 197 ? -15.652 -7.843 8.559 1.00 90.44 197 GLU A CA 1
ATOM 1586 C C . GLU A 1 197 ? -14.967 -9.194 8.785 1.00 90.44 197 GLU A C 1
ATOM 1588 O O . GLU A 1 197 ? -15.604 -10.240 8.711 1.00 90.44 197 GLU A O 1
ATOM 1593 N N . GLU A 1 198 ? -13.664 -9.167 9.058 1.00 87.50 198 GLU A N 1
ATOM 1594 C CA . GLU A 1 198 ? -12.814 -10.336 9.222 1.00 87.50 198 GLU A CA 1
ATOM 1595 C C . GLU A 1 198 ? -12.796 -11.302 8.025 1.00 87.50 198 GLU A C 1
ATOM 1597 O O . GLU A 1 198 ? -12.595 -12.499 8.202 1.00 87.50 198 GLU A O 1
ATOM 1602 N N . LYS A 1 199 ? -12.917 -10.788 6.797 1.00 92.06 199 LYS A N 1
ATOM 1603 C CA . LYS A 1 199 ? -13.050 -11.578 5.559 1.00 92.06 199 LYS A CA 1
ATOM 1604 C C . LYS A 1 199 ? -11.867 -12.514 5.244 1.00 92.06 199 LYS A C 1
ATOM 1606 O O . LYS A 1 199 ? -12.059 -13.483 4.517 1.00 92.06 199 LYS A O 1
ATOM 1611 N N . TYR A 1 200 ? -10.667 -12.237 5.755 1.00 87.81 200 TYR A N 1
ATOM 1612 C CA . TYR A 1 200 ? -9.411 -12.870 5.315 1.00 87.81 200 TYR A CA 1
ATOM 1613 C C . TYR A 1 200 ? -8.883 -13.972 6.251 1.00 87.81 200 TYR A C 1
ATOM 1615 O O . TYR A 1 200 ? -7.670 -14.136 6.373 1.00 87.81 200 TYR A O 1
ATOM 1623 N N . GLN A 1 201 ? -9.778 -14.689 6.938 1.00 71.62 201 GLN A N 1
ATOM 1624 C CA . GLN A 1 201 ? -9.427 -15.819 7.815 1.00 71.62 201 GLN A CA 1
ATOM 1625 C C . GLN A 1 201 ? -9.060 -17.091 7.045 1.00 71.62 201 GLN A C 1
ATOM 1627 O O . GLN A 1 201 ? -9.687 -17.358 5.994 1.00 71.62 201 GLN A O 1
#

Radius of gyration: 16.53 Å; Cα contacts (8 Å, |Δi|>4): 359; chains: 1; bounding box: 41×39×43 Å

Solvent-accessible surface area (backbone atoms only — not comparable to full-atom values): 10749 Å² total; per-residue (Å²): 138,61,67,70,59,32,48,54,45,32,56,49,40,46,41,76,74,67,48,51,71,69,56,50,48,60,21,39,26,63,47,54,74,79,52,49,46,42,54,78,36,45,40,65,54,39,60,78,61,36,86,71,63,53,74,75,53,46,57,52,27,65,80,48,73,66,40,66,67,55,52,54,44,38,46,55,45,23,35,40,91,61,74,68,41,43,53,45,30,41,66,47,24,64,67,49,29,54,48,38,40,25,69,34,85,51,37,37,68,33,38,56,75,34,32,43,46,50,30,31,32,81,88,57,27,39,30,23,38,31,59,83,51,64,56,95,65,24,30,25,26,32,49,43,59,46,84,26,51,43,78,38,79,91,78,70,43,46,30,35,43,34,72,95,66,73,37,64,84,38,69,70,42,71,66,44,59,74,75,54,51,50,72,74,29,78,23,52,62,57,42,49,35,33,50,37,69,44,66,53,109

Foldseek 3Di:
DAVVVLVVLQLVLVVVVPDDPVRQCVQFDADDPVLLCCQAPVLVLLVVQAPPDDPVLSVLLVVFHQFPRVSVSLRGTFGDPDQQFQQQKDFHGSVRQSCCCRPNPPNVLCSSVQWGFGMAHPQGWTWTFRRVDADPSFGFIFTGGSVQWDQDPVVRFIWGDDVVQVDDTDTDDPCCVVPGTDGPGRGPSVVSNCRSVSVRD

pLDDT: mean 90.18, std 7.27, range [59.94, 98.25]

Nearest PDB structures (foldseek):
  2prv-assembly1_B  TM=5.588E-01  e=1.491E-03  Bacillus subtilis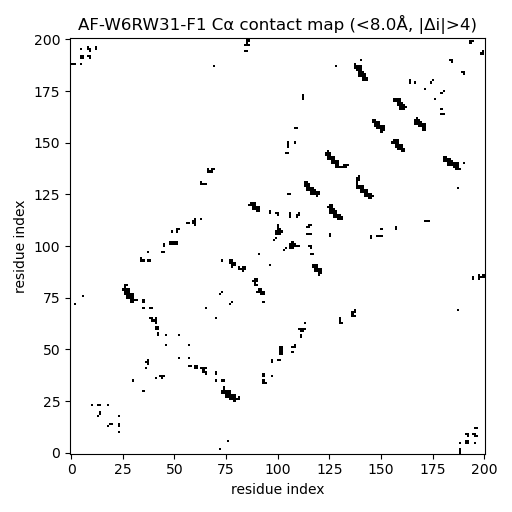
  6rjd-assembly1_C  TM=3.735E-01  e=7.321E+00  Streptococcus thermophilus DGCC 7710
  6rj9-assembly1_C  TM=3.098E-01  e=3.700E+00  Streptococcus thermophilus LMD-9
  6m0w-assembly1_A  TM=3.421E-01  e=5.369E+00  Streptococcus thermophilus LMD-9

InterPro domains:
  IPR018958 Knr4/Smi1-like domain [PF09346] (57-150)
  IPR037883 Knr4/Smi1-like domain superfamily [SSF160631] (56-155)